Protein AF-A0A2P2IA14-F1 (afdb_monomer)

Mean predicted aligned error: 19.49 Å

Sequence (323 aa):
EPSAAMSSDVVDNLFEFGELNLTSEEIDLHGVDDDLIKFQQDDIVKEALEKGVDLRQYSQQNEAELREVESNSVDDYIKESENLARLHQQIQGCDKILERMQQMLSGFQNHLGSISGEIKHLQDESLSMNVRLTNRKAAESRLTNFVHAIVIQPTLIANICHSEITEQFIEQLVTLNSKLLFLTDESAIDSQAAEDLRPTLEDLKIKAVSRVREFLLKRIHSLKKPKTNIQIKQDLLLKFKYFHEFLSEHAPEVASEIRHSYLDAMNKMYYGHFKLYLTNMNKLKSTQLIDKNDVLGAIEISSGGLFSSKKPPTHLSDVFNIR

Solvent-accessible surface area (backbone atoms only — not comparable to full-atom values): 19409 Å² total; per-residue (Å²): 140,88,86,83,88,76,88,88,83,82,83,82,85,82,80,83,82,73,84,86,82,92,78,90,79,78,87,84,61,85,60,53,65,62,51,49,55,53,48,65,68,34,69,66,52,42,54,40,56,75,71,71,50,59,66,70,58,50,51,53,48,50,52,51,52,48,50,49,52,51,50,51,51,50,50,51,48,59,65,47,40,61,58,52,52,50,51,50,51,50,51,53,50,50,50,54,51,50,51,52,49,50,53,50,51,52,48,51,51,52,50,52,51,50,51,52,50,51,52,48,50,53,48,54,51,51,52,52,50,47,54,52,48,54,54,48,51,54,50,48,53,54,50,48,53,52,49,63,55,69,58,76,55,69,66,58,53,49,42,66,75,68,54,73,93,48,77,71,43,50,57,54,49,52,57,49,48,56,38,55,51,48,60,71,36,77,89,37,58,83,38,69,72,48,58,68,42,45,62,58,51,50,54,49,48,54,49,42,52,53,52,53,49,52,52,53,51,54,54,45,56,58,66,64,42,87,93,58,66,60,67,68,53,49,59,63,49,58,78,47,50,63,59,54,53,53,27,51,75,77,37,51,67,61,38,50,48,52,51,51,53,44,50,53,41,48,52,56,49,52,50,49,51,52,51,51,49,52,50,52,53,48,50,53,56,65,71,60,67,72,55,101,81,73,70,92,80,76,77,87,75,88,76,89,58,102,83,67,79,84,72,80,82,84,72,83,78,74,82,75,83,83,130

Organism: NCBI:txid1518452

pLDDT: mean 75.34, std 17.72, range [30.02, 96.62]

Foldseek 3Di:
DDDDDDDDDDDDPDDDDDDDDPPDDDPPCPCVVVVVVVLCPPPLSVVCVVVVHDPVVVVVVVVVVVVVVVVVVVVVCVVCVVVVVVVVVVVVVVVVVVVVVVVVVVVVVVVCVVVVVVVVVVVVVVVVVVVVVVVVVVVVVVVVVVCLLLDDDVVLLCCLQPNDPDLVVLVSLVSLVSSVVVLVDPVLVPDPSSVVCVVVSVVSLVSNLVVLLVVLLVLLVVLLDPPDPNVVSVVVVVSVVSSLVSCVVRPVPSSVVSVVSNVVSVVVVVVVVVVVVVVVVVVVVVVPPDDPPDDPPDDDPPDDDPPDDDDDDPPPPPPDDDD

Structure (mmCIF, N/CA/C/O backbone):
data_AF-A0A2P2IA14-F1
#
_entry.id   AF-A0A2P2IA14-F1
#
loop_
_atom_site.group_PDB
_atom_site.id
_atom_site.type_symbol
_atom_site.label_atom_id
_atom_site.label_alt_id
_atom_site.label_comp_id
_atom_site.label_asym_id
_atom_site.label_entity_id
_atom_site.label_seq_id
_atom_site.pdbx_PDB_ins_code
_atom_site.Cartn_x
_atom_site.Cartn_y
_atom_site.Cartn_z
_atom_site.occupancy
_atom_site.B_iso_or_equiv
_atom_site.auth_seq_id
_atom_site.auth_comp_id
_atom_site.auth_asym_id
_atom_site.auth_atom_id
_atom_site.pdbx_PDB_model_num
ATOM 1 N N . GLU A 1 1 ? -51.490 22.572 68.356 1.00 37.03 1 GLU A N 1
ATOM 2 C CA . GLU A 1 1 ? -52.827 22.694 67.748 1.00 37.03 1 GLU A CA 1
ATOM 3 C C . GLU A 1 1 ? -53.526 21.343 67.804 1.00 37.03 1 GLU A C 1
ATOM 5 O O . GLU A 1 1 ? -53.072 20.417 67.143 1.00 37.03 1 GLU A O 1
ATOM 10 N N . PRO A 1 2 ? -54.553 21.183 68.648 1.00 40.66 2 PRO A N 1
ATOM 11 C CA . PRO A 1 2 ? -55.523 20.101 68.545 1.00 40.66 2 PRO A CA 1
ATOM 12 C C . PRO A 1 2 ? -56.781 20.620 67.826 1.00 40.66 2 PRO A C 1
ATOM 14 O O . PRO A 1 2 ? -57.202 21.737 68.101 1.00 40.66 2 PRO A O 1
ATOM 17 N N . SER A 1 3 ? -57.382 19.840 66.927 1.00 31.23 3 SER A N 1
ATOM 18 C CA . SER A 1 3 ? -58.827 19.867 66.625 1.00 31.23 3 SER A CA 1
ATOM 19 C C . SER A 1 3 ? -59.102 18.950 65.434 1.00 31.23 3 SER A C 1
ATOM 21 O O . SER A 1 3 ? -58.842 19.306 64.287 1.00 31.23 3 SER A O 1
ATOM 23 N N . ALA A 1 4 ? -59.629 17.762 65.710 1.00 40.06 4 ALA A N 1
ATOM 24 C CA . ALA A 1 4 ? -60.359 16.976 64.729 1.00 40.06 4 ALA A CA 1
ATOM 25 C C . ALA A 1 4 ? -61.763 16.781 65.302 1.00 40.06 4 ALA A C 1
ATOM 27 O O . ALA A 1 4 ? -61.994 15.933 66.160 1.00 40.06 4 ALA A O 1
ATOM 28 N N . ALA A 1 5 ? -62.666 17.663 64.883 1.00 36.56 5 ALA A N 1
ATOM 29 C CA . ALA 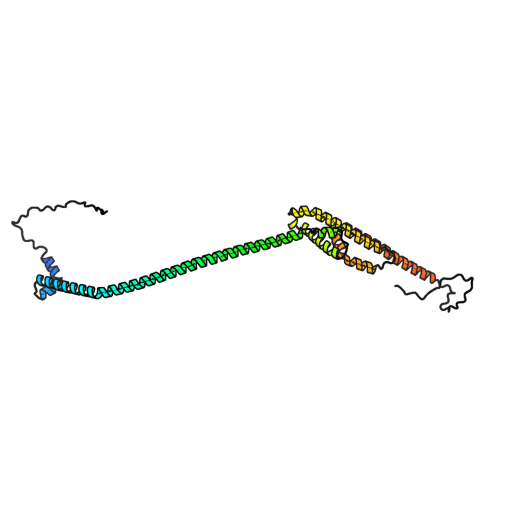A 1 5 ? -64.088 17.567 65.145 1.00 36.56 5 ALA A CA 1
ATOM 30 C C . ALA A 1 5 ? -64.668 16.420 64.308 1.00 36.56 5 ALA A C 1
ATOM 32 O O . ALA A 1 5 ? -64.580 16.445 63.080 1.00 36.56 5 ALA A O 1
ATOM 33 N N . MET A 1 6 ? -65.270 15.432 64.970 1.00 37.75 6 MET A N 1
ATOM 34 C CA . MET A 1 6 ? -66.192 14.498 64.334 1.00 37.75 6 MET A CA 1
ATOM 35 C C . MET A 1 6 ? -67.605 14.770 64.843 1.00 37.75 6 MET A C 1
ATOM 37 O O . MET A 1 6 ? -67.883 14.734 66.038 1.00 37.75 6 MET A O 1
ATOM 41 N N . SER A 1 7 ? -68.442 15.097 63.866 1.00 37.34 7 SER A N 1
ATOM 42 C CA . SER A 1 7 ? -69.898 15.201 63.828 1.00 37.34 7 SER A CA 1
ATOM 43 C C . SER A 1 7 ? -70.672 14.318 64.815 1.00 37.34 7 SER A C 1
ATOM 45 O O . SER A 1 7 ? -70.579 13.092 64.751 1.00 37.34 7 SER A O 1
ATOM 47 N N . SER A 1 8 ? -71.529 14.951 65.622 1.00 34.28 8 SER A N 1
ATOM 48 C CA . SER A 1 8 ? -72.699 14.330 66.249 1.00 34.28 8 SER A CA 1
ATOM 49 C C . SER A 1 8 ? -73.963 14.849 65.558 1.00 34.28 8 SER A C 1
ATOM 51 O O . SER A 1 8 ? -74.418 15.956 65.841 1.00 34.28 8 SER A O 1
ATOM 53 N N . ASP A 1 9 ? -74.510 14.045 64.656 1.00 36.03 9 ASP A N 1
ATOM 54 C CA . ASP A 1 9 ? -75.884 14.166 64.176 1.00 36.03 9 ASP A CA 1
ATOM 55 C C . ASP A 1 9 ? -76.643 12.894 64.580 1.00 36.03 9 ASP A C 1
ATOM 57 O O . ASP A 1 9 ? -76.039 11.833 64.740 1.00 36.03 9 ASP A O 1
ATOM 61 N N . VAL A 1 10 ? -77.968 13.024 64.677 1.00 44.28 10 VAL A N 1
ATOM 62 C CA . VAL A 1 10 ? -78.994 12.014 65.025 1.00 44.28 10 VAL A CA 1
ATOM 63 C C . VAL A 1 10 ? -79.433 11.980 66.501 1.00 44.28 10 VAL A C 1
ATOM 65 O O . VAL A 1 10 ? -79.285 11.012 67.238 1.00 44.28 10 VAL A O 1
ATOM 68 N N . VAL A 1 11 ? -79.980 13.128 66.899 1.00 44.22 11 VAL A N 1
ATOM 69 C CA . VAL A 1 11 ? -81.307 13.365 67.508 1.00 44.22 11 VAL A CA 1
ATOM 70 C C . VAL A 1 11 ? -82.180 12.133 67.841 1.00 44.22 11 VAL A C 1
ATOM 72 O O . VAL A 1 11 ? -82.617 11.405 66.953 1.00 44.22 11 VAL A O 1
ATOM 75 N N . ASP A 1 12 ? -82.467 12.008 69.140 1.00 37.09 12 ASP A N 1
ATOM 76 C CA . ASP A 1 12 ? -83.691 11.568 69.834 1.00 37.09 12 ASP A CA 1
ATOM 77 C C . ASP A 1 12 ? -84.680 10.618 69.129 1.00 37.09 12 ASP A C 1
ATOM 79 O O . ASP A 1 12 ? -85.591 11.046 68.421 1.00 37.09 12 ASP A O 1
ATOM 83 N N . ASN A 1 13 ? -84.622 9.334 69.503 1.00 40.34 13 ASN A N 1
ATOM 84 C CA . ASN A 1 13 ? -85.797 8.455 69.534 1.00 40.34 13 ASN A CA 1
ATOM 85 C C . ASN A 1 13 ? -86.309 8.364 70.977 1.00 40.34 13 ASN A C 1
ATOM 87 O O . ASN A 1 13 ? -85.850 7.551 71.781 1.00 40.34 13 ASN A O 1
ATOM 91 N N . LEU A 1 14 ? -87.256 9.245 71.294 1.00 37.72 14 LEU A N 1
ATOM 92 C CA . LEU A 1 14 ? -88.009 9.267 72.540 1.00 37.72 14 LEU A CA 1
ATOM 93 C C . LEU A 1 14 ? -89.067 8.149 72.489 1.00 37.72 14 LEU A C 1
ATOM 95 O O . LEU A 1 14 ? -90.052 8.256 71.763 1.00 37.72 14 LEU A O 1
ATOM 99 N N . PHE A 1 15 ? -88.844 7.061 73.228 1.00 40.84 15 PHE A N 1
ATOM 100 C CA . PHE A 1 15 ? -89.841 6.006 73.413 1.00 40.84 15 PHE A CA 1
ATOM 101 C C . PHE A 1 15 ? -90.960 6.500 74.341 1.00 40.84 15 PHE A C 1
ATOM 103 O O . PHE A 1 15 ? -90.729 6.901 75.481 1.00 40.84 15 PHE A O 1
ATOM 110 N N . GLU A 1 16 ? -92.173 6.488 73.802 1.00 37.97 16 GLU A N 1
ATOM 111 C CA . GLU A 1 16 ? -93.430 6.908 74.409 1.00 37.97 16 GLU A CA 1
ATOM 112 C C . GLU A 1 16 ? -93.852 5.916 75.510 1.00 37.97 16 GLU A C 1
ATOM 114 O O . GLU A 1 16 ? -94.281 4.797 75.232 1.00 37.97 16 GLU A O 1
ATOM 119 N N . PHE A 1 17 ? -93.706 6.305 76.781 1.00 37.84 17 PHE A N 1
ATOM 120 C CA . PHE A 1 17 ? -94.249 5.551 77.913 1.00 37.84 17 PHE A CA 1
ATOM 121 C C . PHE A 1 17 ? -95.726 5.910 78.106 1.00 37.84 17 PHE A C 1
ATOM 123 O O . PHE A 1 17 ? -96.063 6.865 78.808 1.00 37.84 17 PHE A O 1
ATOM 130 N N . GLY A 1 18 ? -96.599 5.135 77.460 1.00 40.81 18 GLY A N 1
ATOM 131 C CA . GLY A 1 18 ? -98.029 5.095 77.754 1.00 40.81 18 GLY A CA 1
ATOM 132 C C . GLY A 1 18 ? -98.297 4.604 79.182 1.00 40.81 18 GLY A C 1
ATOM 133 O O . GLY A 1 18 ? -97.575 3.765 79.718 1.00 40.81 18 GLY A O 1
ATOM 134 N N . GLU A 1 19 ? -99.323 5.181 79.798 1.00 42.44 19 GLU A N 1
ATOM 135 C CA . GLU A 1 19 ? -99.720 5.043 81.201 1.00 42.44 19 GLU A CA 1
ATOM 136 C C . GLU A 1 19 ? -99.840 3.580 81.680 1.00 42.44 19 GLU A C 1
ATOM 138 O O . GLU A 1 19 ? -100.559 2.764 81.104 1.00 42.44 19 GLU A O 1
ATOM 143 N N . LEU A 1 20 ? -99.158 3.260 82.786 1.00 45.16 20 LEU A N 1
ATOM 144 C CA . LEU A 1 20 ? -99.238 1.970 83.478 1.00 45.16 20 LEU A CA 1
ATOM 145 C C . LEU A 1 20 ? -100.579 1.836 84.212 1.00 45.16 20 LEU A C 1
ATOM 147 O O . LEU A 1 20 ? -100.777 2.445 85.266 1.00 45.16 20 LEU A O 1
ATOM 151 N N . ASN A 1 21 ? -101.480 1.001 83.693 1.00 42.41 21 ASN A N 1
ATOM 152 C CA . ASN A 1 21 ? -102.731 0.662 84.368 1.00 42.41 21 ASN A CA 1
ATOM 153 C C . ASN A 1 21 ? -102.573 -0.651 85.160 1.00 42.41 21 ASN A C 1
ATOM 155 O O . ASN A 1 21 ? -102.580 -1.741 84.600 1.00 42.41 21 ASN A O 1
ATOM 159 N N . LEU A 1 22 ? -102.377 -0.524 86.477 1.00 50.69 22 LEU A N 1
ATOM 160 C CA . LEU A 1 22 ? -102.015 -1.592 87.426 1.00 50.69 22 LEU A CA 1
ATOM 161 C C . LEU A 1 22 ? -103.215 -2.242 88.135 1.00 50.69 22 LEU A C 1
ATOM 163 O O . LEU A 1 22 ? -103.083 -2.777 89.237 1.00 50.69 22 LEU A O 1
ATOM 167 N N . THR A 1 23 ? -104.399 -2.218 87.532 1.00 48.34 23 THR A N 1
ATOM 168 C CA . THR A 1 23 ? -105.568 -2.890 88.107 1.00 48.34 23 THR A CA 1
ATOM 169 C C . THR A 1 23 ? -106.241 -3.761 87.062 1.00 48.34 23 THR A C 1
ATOM 171 O O . THR A 1 23 ? -106.994 -3.256 86.236 1.00 48.34 23 THR A O 1
ATOM 174 N N . SER A 1 24 ? -105.971 -5.067 87.186 1.00 51.72 24 SER A N 1
ATOM 175 C CA . SER A 1 24 ? -106.618 -6.195 86.504 1.00 51.72 24 SER A CA 1
ATOM 176 C C . SER A 1 24 ? -106.069 -6.563 85.122 1.00 51.72 24 SER A C 1
ATOM 178 O O . SER A 1 24 ? -106.690 -6.236 84.126 1.00 51.72 24 SER A O 1
ATOM 180 N N . GLU A 1 25 ? -104.970 -7.326 85.087 1.00 44.59 25 GLU A N 1
ATOM 181 C CA . GLU A 1 25 ? -104.737 -8.428 84.133 1.00 44.59 25 GLU A CA 1
ATOM 182 C C . GLU A 1 25 ? -103.536 -9.278 84.603 1.00 44.59 25 GLU A C 1
ATOM 184 O O . GLU A 1 25 ? -102.707 -8.823 85.392 1.00 44.59 25 GLU A O 1
ATOM 189 N N . GLU A 1 26 ? -103.555 -10.561 84.255 1.00 48.66 26 GLU A N 1
ATOM 190 C CA . GLU A 1 26 ? -102.784 -11.669 84.831 1.00 48.66 26 GLU A CA 1
ATOM 191 C C . GLU A 1 26 ? -101.256 -11.487 84.748 1.00 48.66 26 GLU A C 1
ATOM 193 O O . GLU A 1 26 ? -100.738 -10.882 83.814 1.00 48.66 26 GLU A O 1
ATOM 198 N N . ILE A 1 27 ? -100.514 -12.038 85.722 1.00 56.09 27 ILE A N 1
ATOM 199 C CA . ILE A 1 27 ? -99.049 -12.141 85.628 1.00 56.09 27 ILE A CA 1
ATOM 200 C C . ILE A 1 27 ? -98.738 -13.036 84.424 1.00 56.09 27 ILE A C 1
ATOM 202 O O . ILE A 1 27 ? -98.942 -14.248 84.498 1.00 56.09 27 ILE A O 1
ATOM 206 N N . ASP A 1 28 ? -98.291 -12.434 83.323 1.00 53.31 28 ASP A N 1
ATOM 207 C CA . ASP A 1 28 ? -97.978 -13.155 82.094 1.00 53.31 28 ASP A CA 1
ATOM 208 C C . ASP A 1 28 ? -96.763 -14.069 82.319 1.00 53.31 28 ASP A C 1
ATOM 210 O O . ASP A 1 28 ? -95.626 -13.622 82.479 1.00 53.31 28 ASP A O 1
ATOM 214 N N . LEU A 1 29 ? -97.046 -15.367 82.420 1.00 56.78 29 LEU A N 1
ATOM 215 C CA . LEU A 1 29 ? -96.084 -16.453 82.620 1.00 56.78 29 LEU A CA 1
ATOM 216 C C . LEU A 1 29 ? -95.737 -17.152 81.293 1.00 56.78 29 LEU A C 1
ATOM 218 O O . LEU A 1 29 ? -95.011 -18.150 81.303 1.00 56.78 29 LEU A O 1
ATOM 222 N N . HIS A 1 30 ? -96.227 -16.662 80.146 1.00 56.41 30 HIS A N 1
ATOM 223 C CA . HIS A 1 30 ? -95.877 -17.242 78.853 1.00 56.41 30 HIS A CA 1
ATOM 224 C C . HIS A 1 30 ? -94.398 -17.000 78.518 1.00 56.41 30 HIS A C 1
ATOM 226 O O . HIS A 1 30 ? -93.922 -15.871 78.462 1.00 56.41 30 HIS A O 1
ATOM 232 N N . GLY A 1 31 ? -93.670 -18.094 78.281 1.00 60.56 31 GLY A N 1
ATOM 233 C CA . GLY A 1 31 ? -92.234 -18.100 77.971 1.00 60.56 31 GLY A CA 1
ATOM 234 C C . GLY A 1 31 ? -91.358 -18.620 79.112 1.00 60.56 31 GLY A C 1
ATOM 235 O O . GLY A 1 31 ? -90.251 -19.086 78.861 1.00 60.56 31 GLY A O 1
ATOM 236 N N . VAL A 1 32 ? -91.880 -18.656 80.344 1.00 65.06 32 VAL A N 1
ATOM 237 C CA . VAL A 1 32 ? -91.157 -19.212 81.497 1.00 65.06 32 VAL A CA 1
ATOM 238 C C . VAL A 1 32 ? -90.918 -20.714 81.322 1.00 65.06 32 VAL A C 1
ATOM 240 O O . VAL A 1 32 ? -89.818 -21.178 81.600 1.00 65.06 32 VAL A O 1
ATOM 243 N N . ASP A 1 33 ? -91.889 -21.459 80.785 1.00 64.44 33 ASP A N 1
ATOM 244 C CA . ASP A 1 33 ? -91.726 -22.890 80.485 1.00 64.44 33 ASP A CA 1
ATOM 245 C C . ASP A 1 33 ? -90.666 -23.148 79.401 1.00 64.44 33 ASP A C 1
ATOM 247 O O . ASP A 1 33 ? -89.853 -24.061 79.540 1.00 64.44 33 ASP A O 1
ATOM 251 N N . ASP A 1 34 ? -90.612 -22.317 78.355 1.00 66.44 34 ASP A N 1
ATOM 252 C CA . ASP A 1 34 ? -89.607 -22.439 77.291 1.00 66.44 34 ASP A CA 1
ATOM 253 C C . ASP A 1 34 ? -88.196 -22.100 77.797 1.00 66.44 34 ASP A C 1
ATOM 255 O O . ASP A 1 34 ? -87.217 -22.745 77.409 1.00 66.44 34 ASP A O 1
ATOM 259 N N . ASP A 1 35 ? -88.079 -21.121 78.696 1.00 66.12 35 ASP A N 1
ATOM 260 C CA . ASP A 1 35 ? -86.815 -20.767 79.338 1.00 66.12 35 ASP A CA 1
ATOM 261 C C . ASP A 1 35 ? -86.386 -21.826 80.368 1.00 66.12 35 ASP A C 1
ATOM 263 O O . ASP A 1 35 ? -85.214 -22.200 80.406 1.00 66.12 35 ASP A O 1
ATOM 267 N N . LEU A 1 36 ? -87.320 -22.413 81.127 1.00 67.06 36 LEU A N 1
ATOM 268 C CA . LEU A 1 36 ? -87.054 -23.555 82.012 1.00 67.06 36 LEU A CA 1
ATOM 269 C C . LEU A 1 36 ? -86.578 -24.789 81.237 1.00 67.06 36 LEU A C 1
ATOM 271 O O . LEU A 1 36 ? -85.649 -25.461 81.687 1.00 67.06 36 LEU A O 1
ATOM 275 N N . ILE A 1 37 ? -87.155 -25.070 80.065 1.00 67.94 37 ILE A N 1
ATOM 276 C CA . ILE A 1 37 ? -86.717 -26.169 79.193 1.00 67.94 37 ILE A CA 1
ATOM 277 C C . ILE A 1 37 ? -85.290 -25.925 78.681 1.00 67.94 37 ILE A C 1
ATOM 279 O O . ILE A 1 37 ? -84.496 -26.865 78.635 1.00 67.94 37 ILE A O 1
ATOM 283 N N . LYS A 1 38 ? -84.927 -24.680 78.345 1.00 68.62 38 LYS A N 1
ATOM 284 C CA . LYS A 1 38 ? -83.553 -24.326 77.944 1.00 68.62 38 LYS A CA 1
ATOM 285 C C . LYS A 1 38 ? -82.561 -24.452 79.098 1.00 68.62 38 LYS A C 1
ATOM 287 O O . LYS A 1 38 ? -81.496 -25.027 78.904 1.00 68.62 38 LYS A O 1
ATOM 292 N N . PHE A 1 39 ? -82.912 -23.989 80.299 1.00 64.88 39 PHE A N 1
ATOM 293 C CA . PHE A 1 39 ? -82.052 -24.131 81.479 1.00 64.88 39 PHE A CA 1
ATOM 294 C C . PHE A 1 39 ? -81.865 -25.594 81.900 1.00 64.88 39 PHE A C 1
ATOM 296 O O . PHE A 1 39 ? -80.805 -25.962 82.387 1.00 64.88 39 PHE A O 1
ATOM 303 N N . GLN A 1 40 ? -82.860 -26.453 81.677 1.00 63.91 40 GLN A N 1
ATOM 304 C CA . GLN A 1 40 ? -82.772 -27.885 81.978 1.00 63.91 40 GLN A CA 1
ATOM 305 C C . GLN A 1 40 ? -81.917 -28.672 80.964 1.00 63.91 40 GLN A C 1
ATOM 307 O O . GLN A 1 40 ? -81.484 -29.789 81.258 1.00 63.91 40 GLN A O 1
ATOM 312 N N . GLN A 1 41 ? -81.678 -28.100 79.780 1.00 65.94 41 GLN A N 1
ATOM 313 C CA . GLN A 1 41 ? -80.795 -28.651 78.747 1.00 65.94 41 GLN A CA 1
ATOM 314 C C . GLN A 1 41 ? -79.333 -28.212 78.904 1.00 65.94 41 GLN A C 1
ATOM 316 O O . GLN A 1 41 ? -78.472 -28.771 78.230 1.00 65.94 41 GLN A O 1
ATOM 321 N N . ASP A 1 42 ? -79.047 -27.238 79.770 1.00 70.44 42 ASP A N 1
ATOM 322 C CA . ASP A 1 42 ? -77.691 -26.761 80.020 1.00 70.44 42 ASP A CA 1
ATOM 323 C C . ASP A 1 42 ? -76.993 -27.688 81.033 1.00 70.44 42 ASP A C 1
ATOM 325 O O . ASP A 1 42 ? -77.401 -27.794 82.196 1.00 70.44 42 ASP A O 1
ATOM 329 N N . ASP A 1 43 ? -75.962 -28.409 80.583 1.00 67.62 43 ASP A N 1
ATOM 330 C CA . ASP A 1 43 ? -75.293 -29.478 81.343 1.00 67.62 43 ASP A CA 1
ATOM 331 C C . ASP A 1 43 ? -74.758 -28.986 82.703 1.00 67.62 43 ASP A C 1
ATOM 333 O O . ASP A 1 43 ? -74.778 -29.717 83.696 1.00 67.62 43 ASP A O 1
ATOM 337 N N . ILE A 1 44 ? -74.362 -27.712 82.772 1.00 65.81 44 ILE A N 1
ATOM 338 C CA . ILE A 1 44 ? -73.841 -27.050 83.977 1.00 65.81 44 ILE A CA 1
ATOM 339 C C . ILE A 1 44 ? -74.965 -26.788 84.992 1.00 65.81 44 ILE A C 1
ATOM 341 O O . ILE A 1 44 ? -74.794 -26.977 86.197 1.00 65.81 44 ILE A O 1
ATOM 345 N N . VAL A 1 45 ? -76.139 -26.374 84.510 1.00 67.44 45 VAL A N 1
ATOM 346 C CA . VAL A 1 45 ? -77.320 -26.098 85.343 1.00 67.44 45 VAL A CA 1
ATOM 347 C C . VAL A 1 45 ? -77.901 -27.404 85.885 1.00 67.44 45 VAL A C 1
ATOM 349 O O . VAL A 1 45 ? -78.328 -27.465 87.038 1.00 67.44 45 VAL A O 1
ATOM 352 N N . LYS A 1 46 ? -77.847 -28.478 85.092 1.00 68.12 46 LYS A N 1
ATOM 353 C CA . LYS A 1 46 ? -78.250 -29.824 85.505 1.00 68.12 46 LYS A CA 1
ATOM 354 C C . LYS A 1 46 ? -77.346 -30.394 86.604 1.00 68.12 46 LYS A C 1
ATOM 356 O O . LYS A 1 46 ? -77.861 -30.904 87.596 1.00 68.12 46 LYS A O 1
ATOM 361 N N . GLU A 1 47 ? -76.026 -30.245 86.481 1.00 68.31 47 GLU A N 1
ATOM 362 C CA . GLU A 1 47 ? -75.072 -30.655 87.522 1.00 68.31 47 GLU A CA 1
ATOM 363 C C . GLU A 1 47 ? -75.239 -29.834 88.819 1.00 68.31 47 GLU A C 1
ATOM 365 O O . GLU A 1 47 ? -75.173 -30.382 89.925 1.00 68.31 47 GLU A O 1
ATOM 370 N N . ALA A 1 48 ? -75.518 -28.531 88.699 1.00 63.81 48 ALA A N 1
ATOM 371 C CA . ALA A 1 48 ? -75.780 -27.646 89.836 1.00 63.81 48 ALA A CA 1
ATOM 372 C C . ALA A 1 48 ? -77.081 -28.008 90.583 1.00 63.81 48 ALA A C 1
ATOM 374 O O . ALA A 1 48 ? -77.108 -28.017 91.818 1.00 63.81 48 ALA A O 1
ATOM 375 N N . LEU A 1 49 ? -78.141 -28.370 89.846 1.00 65.00 49 LEU A N 1
ATOM 376 C CA . LEU A 1 49 ? -79.427 -28.814 90.397 1.00 65.00 49 LEU A CA 1
ATOM 377 C C . LEU A 1 49 ? -79.354 -30.223 91.018 1.00 65.00 49 LEU A C 1
ATOM 379 O O . LEU A 1 49 ? -79.966 -30.449 92.061 1.00 65.00 49 LEU A O 1
ATOM 383 N N . GLU A 1 50 ? -78.579 -31.155 90.444 1.00 66.56 50 GLU A N 1
ATOM 384 C CA . GLU A 1 50 ? -78.356 -32.503 91.006 1.00 66.56 50 GLU A CA 1
ATOM 385 C C . GLU A 1 50 ? -77.581 -32.474 92.336 1.00 66.56 50 GLU A C 1
ATOM 387 O O . GLU A 1 50 ? -77.833 -33.298 93.218 1.00 66.56 50 GLU A O 1
ATOM 392 N N . LYS A 1 51 ? -76.680 -31.500 92.523 1.00 66.62 51 LYS A N 1
ATOM 393 C CA . LYS A 1 51 ? -75.955 -31.271 93.788 1.00 66.62 51 LYS A CA 1
ATOM 394 C C . LYS A 1 51 ? -76.773 -30.496 94.836 1.00 66.62 51 LYS A C 1
ATOM 396 O O . LYS A 1 51 ? -76.321 -30.371 95.974 1.00 66.62 51 LYS A O 1
ATOM 401 N N . GLY A 1 52 ? -77.973 -30.018 94.489 1.00 62.75 52 GLY A N 1
ATOM 402 C CA . GLY A 1 52 ? -78.908 -29.360 95.410 1.00 62.75 52 GLY A CA 1
ATOM 403 C C . GLY A 1 52 ? -78.448 -27.993 95.928 1.00 62.75 52 GLY A C 1
ATOM 404 O O . GLY A 1 52 ? -78.871 -27.582 97.009 1.00 62.75 52 GLY A O 1
ATOM 405 N N . VAL A 1 53 ? -77.570 -27.304 95.193 1.00 63.59 53 VAL A N 1
ATOM 406 C CA . VAL A 1 53 ? -76.989 -26.012 95.593 1.00 63.59 53 VAL A CA 1
ATOM 407 C C . VAL A 1 53 ? -77.739 -24.873 94.894 1.00 63.59 53 VAL A C 1
ATOM 409 O O . VAL A 1 53 ? -78.120 -24.996 93.733 1.00 63.59 53 VAL A O 1
ATOM 412 N N . ASP A 1 54 ? -77.975 -23.761 95.594 1.00 70.62 54 ASP A N 1
ATOM 413 C CA . ASP A 1 54 ? -78.631 -22.575 95.029 1.00 70.62 54 ASP A CA 1
ATOM 414 C C . ASP A 1 54 ? -77.836 -22.048 93.817 1.00 70.62 54 ASP A C 1
ATOM 416 O O . ASP A 1 54 ? -76.658 -21.704 93.936 1.00 70.62 54 ASP A O 1
ATOM 420 N N . LEU A 1 55 ? -78.481 -21.973 92.646 1.00 68.88 55 LEU A N 1
ATOM 421 C CA . LEU A 1 55 ? -77.881 -21.571 91.364 1.00 68.88 55 LEU A CA 1
ATOM 422 C C . LEU A 1 55 ? -77.194 -20.201 91.433 1.00 68.88 55 LEU A C 1
ATOM 424 O O . LEU A 1 55 ? -76.194 -19.981 90.754 1.00 68.88 55 LEU A O 1
ATOM 428 N N . ARG A 1 56 ? -77.687 -19.293 92.285 1.00 70.62 56 ARG A N 1
ATOM 429 C CA . ARG A 1 56 ? -77.057 -17.983 92.517 1.00 70.62 56 ARG A CA 1
ATOM 430 C C . ARG A 1 56 ? -75.760 -18.083 93.315 1.00 70.62 56 ARG A C 1
ATOM 432 O O . ARG A 1 56 ? -74.838 -17.309 93.079 1.00 70.62 56 ARG A O 1
ATOM 439 N N . GLN A 1 57 ? -75.686 -19.014 94.263 1.00 71.88 57 GLN A N 1
ATOM 440 C CA . GLN A 1 57 ? -74.462 -19.272 95.024 1.00 71.88 57 GLN A CA 1
ATOM 441 C C . GLN A 1 57 ? -73.441 -20.010 94.157 1.00 71.88 57 GLN A C 1
ATOM 443 O O . GLN A 1 57 ? -72.262 -19.679 94.193 1.00 71.88 57 GLN A O 1
ATOM 448 N N . TYR A 1 58 ? -73.900 -20.940 93.316 1.00 72.06 58 TYR A N 1
ATOM 449 C CA . TYR A 1 58 ? -73.054 -21.661 92.368 1.00 72.06 58 TYR A CA 1
ATOM 450 C C . TYR A 1 58 ? -72.490 -20.746 91.270 1.00 72.06 58 TYR A C 1
ATOM 452 O O . TYR A 1 58 ? -71.305 -20.825 90.962 1.00 72.06 58 TYR A O 1
ATOM 460 N N . SER A 1 59 ? -73.281 -19.805 90.735 1.00 76.00 59 SER A N 1
ATOM 461 C CA . SER A 1 59 ? -72.768 -18.800 89.794 1.00 76.00 59 SER A CA 1
ATOM 462 C C . SER A 1 59 ? -71.750 -17.870 90.452 1.00 76.00 59 SER A C 1
ATOM 464 O O . SER A 1 59 ? -70.734 -17.560 89.844 1.00 76.00 59 SER A O 1
ATOM 466 N N . GLN A 1 60 ? -71.988 -17.457 91.704 1.00 80.56 60 GLN A N 1
ATOM 467 C CA . GLN A 1 60 ? -71.026 -16.656 92.469 1.00 80.56 60 GLN A CA 1
ATOM 468 C C . GLN A 1 60 ? -69.736 -17.428 92.763 1.00 80.56 60 GLN A C 1
ATOM 470 O O . GLN A 1 60 ? -68.658 -16.840 92.720 1.00 80.56 60 GLN A O 1
ATOM 475 N N . GLN A 1 61 ? -69.830 -18.731 93.032 1.00 81.81 61 GLN A N 1
ATOM 476 C CA . GLN A 1 61 ? -68.669 -19.588 93.242 1.00 81.81 61 GLN A CA 1
ATOM 477 C C . GLN A 1 61 ? -67.879 -19.797 91.944 1.00 81.81 61 GLN A C 1
ATOM 479 O O . GLN A 1 61 ? -66.670 -19.605 91.948 1.00 81.81 61 GLN A O 1
ATOM 484 N N . ASN A 1 62 ? -68.543 -20.092 90.825 1.00 81.62 62 ASN A N 1
ATOM 485 C CA . ASN A 1 62 ? -67.881 -20.216 89.524 1.00 81.62 62 ASN A CA 1
ATOM 486 C C . ASN A 1 62 ? -67.265 -18.892 89.066 1.00 81.62 62 ASN A C 1
ATOM 488 O O . ASN A 1 62 ? -66.184 -18.897 88.492 1.00 81.62 62 ASN A O 1
ATOM 492 N N . GLU A 1 63 ? -67.914 -17.754 89.323 1.00 83.62 63 GLU A N 1
ATOM 493 C CA . GLU A 1 63 ? -67.337 -16.441 89.025 1.00 83.62 63 GLU A CA 1
ATOM 494 C C . GLU A 1 63 ? -66.110 -16.160 89.908 1.00 83.62 63 GLU A C 1
ATOM 496 O O . GLU A 1 63 ? -65.140 -15.563 89.443 1.00 83.62 63 GLU A O 1
ATOM 501 N N . ALA A 1 64 ? -66.108 -16.630 91.160 1.00 84.94 64 ALA A N 1
ATOM 502 C CA . ALA A 1 64 ? -64.942 -16.555 92.035 1.00 84.94 64 ALA A CA 1
ATOM 503 C C . ALA A 1 64 ? -63.800 -17.473 91.563 1.00 84.94 64 ALA A C 1
ATOM 505 O O . ALA A 1 64 ? -62.661 -17.017 91.494 1.00 84.94 64 ALA A O 1
ATOM 506 N N . GLU A 1 65 ? -64.098 -18.715 91.177 1.00 85.25 65 GLU A N 1
ATOM 507 C CA . GLU A 1 65 ? -63.123 -19.669 90.630 1.00 85.25 65 GLU A CA 1
ATOM 508 C C . GLU A 1 65 ? -62.564 -19.193 89.280 1.00 85.25 65 GLU A C 1
ATOM 510 O O . GLU A 1 65 ? -61.356 -19.264 89.058 1.00 85.25 65 GLU A O 1
ATOM 515 N N . LEU A 1 66 ? -63.395 -18.624 88.396 1.00 86.75 66 LEU A N 1
ATOM 516 C CA . LEU A 1 66 ? -62.924 -18.003 87.154 1.00 86.75 66 LEU A CA 1
ATOM 517 C C . LEU A 1 66 ? -62.000 -16.826 87.442 1.00 86.75 66 LEU A C 1
ATOM 519 O O . LEU A 1 66 ? -60.927 -16.756 86.856 1.00 86.75 66 LEU A O 1
ATOM 523 N N . ARG A 1 67 ? -62.373 -15.926 88.360 1.00 86.62 67 ARG A N 1
ATOM 524 C CA . ARG A 1 67 ? -61.505 -14.803 88.743 1.00 86.62 67 ARG A CA 1
ATOM 525 C C . ARG A 1 67 ? -60.191 -15.277 89.348 1.00 86.62 67 ARG A C 1
ATOM 527 O O . ARG A 1 67 ? -59.164 -14.644 89.123 1.00 86.62 67 ARG A O 1
ATOM 534 N N . GLU A 1 68 ? -60.204 -16.373 90.098 1.00 88.56 68 GLU A N 1
ATOM 535 C CA . GLU A 1 68 ? -58.993 -16.981 90.645 1.00 88.56 68 GLU A CA 1
ATOM 536 C C . GLU A 1 68 ? -58.108 -17.559 89.532 1.00 88.56 68 GLU A C 1
ATOM 538 O O . GLU A 1 68 ? -56.912 -17.280 89.494 1.00 88.56 68 GLU A O 1
ATOM 543 N N . VAL A 1 69 ? -58.680 -18.295 88.576 1.00 88.31 69 VAL A N 1
ATOM 544 C CA . VAL A 1 69 ? -57.950 -18.838 87.418 1.00 88.31 69 VAL A CA 1
ATOM 545 C C . VAL A 1 69 ? -57.430 -17.729 86.506 1.00 88.31 69 VAL A C 1
ATOM 547 O O . VAL A 1 69 ? -56.296 -17.811 86.033 1.00 88.31 69 VAL A O 1
ATOM 550 N N . GLU A 1 70 ? -58.215 -16.681 86.273 1.00 85.50 70 GLU A N 1
ATOM 551 C CA . GLU A 1 70 ? -57.803 -15.498 85.519 1.00 85.50 70 GLU A CA 1
ATOM 552 C C . GLU A 1 70 ? -56.661 -14.776 86.231 1.00 85.50 70 GLU A C 1
ATOM 554 O O . GLU A 1 70 ? -55.648 -14.482 85.601 1.00 85.50 70 GLU A O 1
ATOM 559 N N . SER A 1 71 ? -56.769 -14.564 87.546 1.00 86.88 71 SER A N 1
ATOM 560 C CA . SER A 1 71 ? -55.699 -13.965 88.348 1.00 86.88 71 SER A CA 1
ATOM 561 C C . SER A 1 71 ? -54.427 -14.812 88.306 1.00 86.88 71 SER A C 1
ATOM 563 O O . SER A 1 71 ? -53.347 -14.272 88.087 1.00 86.88 71 SER A O 1
ATOM 565 N N . ASN A 1 72 ? -54.544 -16.135 88.440 1.00 87.19 72 ASN A N 1
ATOM 566 C CA . ASN A 1 72 ? -53.413 -17.061 88.369 1.00 87.19 72 ASN A CA 1
ATOM 567 C C . ASN A 1 72 ? -52.773 -17.079 86.972 1.00 87.19 72 ASN A C 1
ATOM 569 O O . ASN A 1 72 ? -51.551 -17.083 86.847 1.00 87.19 72 ASN A O 1
ATOM 573 N N . SER A 1 73 ? -53.584 -17.037 85.913 1.00 84.50 73 SER A N 1
ATOM 574 C CA . SER A 1 73 ? -53.106 -17.007 84.525 1.00 84.50 73 SER A CA 1
ATOM 575 C C . SER A 1 73 ? -52.417 -15.686 84.192 1.00 84.50 73 SER A C 1
ATOM 577 O O . SER A 1 73 ? -51.406 -15.676 83.491 1.00 84.50 73 SER A O 1
ATOM 579 N N . VAL A 1 74 ? -52.940 -14.568 84.704 1.00 84.94 74 VAL A N 1
ATOM 580 C CA . VAL A 1 74 ? -52.303 -13.251 84.609 1.00 84.94 74 VAL A CA 1
ATOM 581 C C . VAL A 1 74 ? -50.985 -13.251 85.376 1.00 84.94 74 VAL A C 1
ATOM 583 O O . VAL A 1 74 ? -49.983 -12.797 84.830 1.00 84.94 74 VAL A O 1
ATOM 586 N N . ASP A 1 75 ? -50.943 -13.817 86.581 1.00 84.25 75 ASP A N 1
ATOM 587 C CA . ASP A 1 75 ? -49.715 -13.939 87.367 1.00 84.25 75 ASP A CA 1
ATOM 588 C C . ASP A 1 75 ? -48.662 -14.803 86.665 1.00 84.25 75 ASP A C 1
ATOM 590 O O . ASP A 1 75 ? -47.482 -14.455 86.669 1.00 84.25 75 ASP A O 1
ATOM 594 N N . ASP A 1 76 ? -49.055 -15.898 86.018 1.00 85.44 76 ASP A N 1
ATOM 595 C CA . ASP A 1 76 ? -48.136 -16.740 85.250 1.00 85.44 76 ASP A CA 1
ATOM 596 C C . ASP A 1 76 ? -47.642 -16.044 83.976 1.00 85.44 76 ASP A C 1
ATOM 598 O O . ASP A 1 76 ? -46.451 -16.103 83.661 1.00 85.44 76 ASP A O 1
ATOM 602 N N . TYR A 1 77 ? -48.508 -15.288 83.294 1.00 82.56 77 TYR A N 1
ATOM 603 C CA . TYR A 1 77 ? -48.092 -14.421 82.191 1.00 82.56 77 TYR A CA 1
ATOM 604 C C . TYR A 1 77 ? -47.138 -13.320 82.652 1.00 82.56 77 TYR A C 1
ATOM 606 O O . TYR A 1 77 ? -46.175 -13.025 81.951 1.00 82.56 77 TYR A O 1
ATOM 614 N N . ILE A 1 78 ? -47.371 -12.716 83.818 1.00 84.69 78 ILE A N 1
ATOM 615 C CA . ILE A 1 78 ? -46.497 -11.690 84.396 1.00 84.69 78 ILE A CA 1
ATOM 616 C C . ILE A 1 78 ? -45.139 -12.295 84.769 1.00 84.69 78 ILE A C 1
ATOM 618 O O . ILE A 1 78 ? -44.113 -11.674 84.490 1.00 84.69 78 ILE A O 1
ATOM 622 N N . LYS A 1 79 ? -45.112 -13.509 85.336 1.00 85.88 79 LYS A N 1
ATOM 623 C CA . LYS A 1 79 ? -43.867 -14.231 85.649 1.00 85.88 79 LYS A CA 1
ATOM 624 C C . LYS A 1 79 ? -43.063 -14.551 84.387 1.00 85.88 79 LYS A C 1
ATOM 626 O O . LYS A 1 79 ? -41.861 -14.302 84.359 1.00 85.88 79 LYS A O 1
ATOM 631 N N . GLU A 1 80 ? -43.708 -15.059 83.336 1.00 86.69 80 GLU A N 1
ATOM 632 C CA . GLU A 1 80 ? -43.013 -15.443 82.097 1.00 86.69 80 GLU A CA 1
ATOM 633 C C . GLU A 1 80 ? -42.765 -14.251 81.150 1.00 86.69 80 GLU A C 1
ATOM 635 O O . GLU A 1 80 ? -41.941 -14.336 80.238 1.00 86.69 80 GLU A O 1
ATOM 640 N N . SER A 1 81 ? -43.421 -13.107 81.387 1.00 86.88 81 SER A N 1
ATOM 641 C CA . SER A 1 81 ? -43.282 -11.865 80.611 1.00 86.88 81 SER A CA 1
ATOM 642 C C . SER A 1 81 ? -41.830 -11.405 80.507 1.00 86.88 81 SER A C 1
ATOM 644 O O . SER A 1 81 ? -41.385 -11.010 79.431 1.00 86.88 81 SER A O 1
ATOM 646 N N . GLU A 1 82 ? -41.053 -11.513 81.588 1.00 85.75 82 GLU A N 1
ATOM 647 C CA . GLU A 1 82 ? -39.640 -11.125 81.583 1.00 85.75 82 GLU A CA 1
ATOM 648 C C . GLU A 1 82 ? -38.806 -12.028 80.658 1.00 85.75 82 GLU A C 1
ATOM 650 O O . GLU A 1 82 ? -37.948 -11.555 79.907 1.00 85.75 82 GLU A O 1
ATOM 655 N N . ASN A 1 83 ? -39.109 -13.326 80.642 1.00 87.81 83 ASN A N 1
ATOM 656 C CA . ASN A 1 83 ? -38.445 -14.303 79.786 1.00 87.81 83 ASN A CA 1
ATOM 657 C C . ASN A 1 83 ? -38.836 -14.110 78.310 1.00 87.81 83 ASN A C 1
ATOM 659 O O . ASN A 1 83 ? -37.977 -14.125 77.423 1.00 87.81 83 ASN A O 1
ATOM 663 N N . LEU A 1 84 ? -40.119 -13.841 78.047 1.00 86.75 84 LEU A N 1
ATOM 664 C CA . LEU A 1 84 ? -40.645 -13.543 76.714 1.00 86.75 84 LEU A CA 1
ATOM 665 C C . LEU A 1 84 ? -40.069 -12.227 76.166 1.00 86.75 84 LEU A C 1
ATOM 667 O O . LEU A 1 84 ? -39.657 -12.160 75.006 1.00 86.75 84 LEU A O 1
ATOM 671 N N . ALA A 1 85 ? -39.965 -11.199 77.013 1.00 88.94 85 ALA A N 1
ATOM 672 C CA . ALA A 1 85 ? -39.344 -9.921 76.684 1.00 88.94 85 ALA A CA 1
ATOM 673 C C . ALA A 1 85 ? -37.851 -10.086 76.375 1.00 88.94 85 ALA A C 1
ATOM 675 O O . ALA A 1 85 ? -37.349 -9.508 75.407 1.00 88.94 85 ALA A O 1
ATOM 676 N N . ARG A 1 86 ? -37.143 -10.924 77.141 1.00 90.56 86 ARG A N 1
ATOM 677 C CA . ARG A 1 86 ? -35.734 -11.250 76.897 1.00 90.56 86 ARG A CA 1
ATOM 678 C C . ARG A 1 86 ? -35.539 -11.991 75.575 1.00 90.56 86 ARG A C 1
ATOM 680 O O . ARG A 1 86 ? -34.640 -11.632 74.813 1.00 90.56 86 ARG A O 1
ATOM 687 N N . LEU A 1 87 ? -36.377 -12.984 75.277 1.00 91.25 87 LEU A N 1
ATOM 688 C CA . LEU A 1 87 ? -36.347 -13.694 73.997 1.00 91.25 87 LEU A CA 1
ATOM 689 C C . LEU A 1 87 ? -36.632 -12.736 72.835 1.00 91.25 87 LEU A C 1
ATOM 691 O O . LEU A 1 87 ? -35.912 -12.745 71.841 1.00 91.25 87 LEU A O 1
ATOM 695 N N . HIS A 1 88 ? -37.628 -11.860 72.978 1.00 91.31 88 HIS A N 1
ATOM 696 C CA . HIS A 1 88 ? -37.934 -10.847 71.972 1.00 91.31 88 HIS A CA 1
ATOM 697 C C . HIS A 1 88 ? -36.754 -9.890 71.743 1.00 91.31 88 HIS A C 1
ATOM 699 O O . HIS A 1 88 ? -36.422 -9.582 70.599 1.00 91.31 88 HIS A O 1
ATOM 705 N N . GLN A 1 89 ? -36.053 -9.482 72.807 1.00 92.25 89 GLN A N 1
ATOM 706 C CA . GLN A 1 89 ? -34.817 -8.701 72.704 1.00 92.25 89 GLN A CA 1
ATOM 707 C C . GLN A 1 89 ? -33.704 -9.451 71.963 1.00 92.25 89 GLN A C 1
ATOM 709 O O . GLN A 1 89 ? -32.979 -8.845 71.174 1.00 92.25 89 GLN A O 1
ATOM 714 N N . GLN A 1 90 ? -33.560 -10.759 72.194 1.00 93.62 90 GLN A N 1
ATOM 715 C CA . GLN A 1 90 ? -32.580 -11.586 71.487 1.00 93.62 90 GLN A CA 1
ATOM 716 C C . GLN A 1 90 ? -32.928 -11.739 70.006 1.00 93.62 90 GLN A C 1
ATOM 718 O O . GLN A 1 90 ? -32.042 -11.577 69.169 1.00 93.62 90 GLN A O 1
ATOM 723 N N . ILE A 1 91 ? -34.202 -11.969 69.677 1.00 93.94 91 ILE A N 1
ATOM 724 C CA . ILE A 1 91 ? -34.688 -12.036 68.292 1.00 93.94 91 ILE A CA 1
ATOM 725 C C . ILE A 1 91 ? -34.453 -10.697 67.589 1.00 93.94 91 ILE A C 1
ATOM 727 O O . ILE A 1 91 ? -33.833 -10.678 66.531 1.00 93.94 91 ILE A O 1
ATOM 731 N N . GLN A 1 92 ? -34.805 -9.570 68.217 1.00 94.81 92 GLN A N 1
ATOM 732 C CA . GLN A 1 92 ? -34.472 -8.244 67.686 1.00 94.81 92 GLN A CA 1
ATOM 733 C C . GLN A 1 92 ? -32.962 -8.036 67.514 1.00 94.81 92 GLN A C 1
ATOM 735 O O . GLN A 1 92 ? -32.528 -7.352 66.588 1.00 94.81 92 GLN A O 1
ATOM 740 N N . GLY A 1 93 ? -32.143 -8.590 68.409 1.00 94.94 93 GLY A N 1
ATOM 741 C CA . GLY A 1 93 ? -30.688 -8.573 68.284 1.00 94.94 93 GLY A CA 1
ATOM 742 C C . GLY A 1 93 ? -30.211 -9.333 67.045 1.00 94.94 93 GLY A C 1
ATOM 743 O O . GLY A 1 93 ? -29.397 -8.810 66.284 1.00 94.94 93 GLY A O 1
ATOM 744 N N . CYS A 1 94 ? -30.745 -10.533 66.814 1.00 94.19 94 CYS A N 1
ATOM 745 C CA . CYS A 1 94 ? -30.475 -11.332 65.622 1.00 94.19 94 CYS A CA 1
ATOM 746 C C . CYS A 1 94 ? -30.950 -10.632 64.342 1.00 94.19 94 CYS A C 1
ATOM 748 O O . CYS A 1 94 ? -30.181 -10.568 63.385 1.00 94.19 94 CYS A O 1
ATOM 750 N N . ASP A 1 95 ? -32.144 -10.038 64.344 1.00 95.38 95 ASP A N 1
ATOM 751 C CA . ASP A 1 95 ? -32.676 -9.286 63.203 1.00 95.38 95 ASP A CA 1
ATOM 752 C C . ASP A 1 95 ? -31.782 -8.099 62.847 1.00 95.38 95 ASP A C 1
ATOM 754 O O . ASP A 1 95 ? -31.435 -7.918 61.684 1.00 95.38 95 ASP A O 1
ATOM 758 N N . LYS A 1 96 ? -31.298 -7.345 63.842 1.00 95.06 96 LYS A N 1
ATOM 759 C CA . LYS A 1 96 ? -30.335 -6.252 63.613 1.00 95.06 96 LYS A CA 1
ATOM 760 C C . LYS A 1 96 ? -29.017 -6.744 63.012 1.00 95.06 96 LYS A C 1
ATOM 762 O O . LYS A 1 96 ? -28.404 -6.049 62.200 1.00 95.06 96 LYS A O 1
ATOM 767 N N . ILE A 1 97 ? -28.546 -7.926 63.411 1.00 94.62 97 ILE A N 1
ATOM 768 C CA . ILE A 1 97 ? -27.331 -8.524 62.839 1.00 94.62 97 ILE A CA 1
ATOM 769 C C . ILE A 1 97 ? -27.580 -8.939 61.384 1.00 94.62 97 ILE A C 1
ATOM 771 O O . ILE A 1 97 ? -26.756 -8.632 60.519 1.00 94.62 97 ILE A O 1
ATOM 775 N N . LEU A 1 98 ? -28.711 -9.591 61.103 1.00 95.12 98 LEU A N 1
ATOM 776 C CA . LEU A 1 98 ? -29.101 -9.992 59.751 1.00 95.12 98 LEU A CA 1
ATOM 777 C C . LEU A 1 98 ? -29.297 -8.777 58.840 1.00 95.12 98 LEU A C 1
ATOM 779 O O . LEU A 1 98 ? -28.783 -8.773 57.724 1.00 95.12 98 LEU A O 1
ATOM 783 N N . GLU A 1 99 ? -29.934 -7.717 59.334 1.00 95.94 99 GLU A N 1
ATOM 784 C CA . GLU A 1 99 ? -30.098 -6.446 58.626 1.00 95.94 99 GLU A CA 1
ATOM 785 C C . GLU A 1 99 ? -28.737 -5.839 58.256 1.00 95.94 99 GLU A C 1
ATOM 787 O O . GLU A 1 99 ? -28.509 -5.441 57.110 1.00 95.94 99 GLU A O 1
ATOM 792 N N . ARG A 1 100 ? -27.779 -5.843 59.191 1.00 95.56 100 ARG A N 1
ATOM 793 C CA . ARG A 1 100 ? -26.415 -5.366 58.930 1.00 95.56 100 ARG A CA 1
ATOM 794 C C . ARG A 1 100 ? -25.689 -6.225 57.892 1.00 95.56 100 ARG A C 1
ATOM 796 O O . ARG A 1 100 ? -25.000 -5.679 57.028 1.00 95.56 100 ARG A O 1
ATOM 803 N N . MET A 1 101 ? -25.825 -7.551 57.955 1.00 95.31 101 MET A N 1
ATOM 804 C CA . MET A 1 101 ? -25.246 -8.452 56.950 1.00 95.31 101 MET A CA 1
ATOM 805 C C . MET A 1 101 ? -25.881 -8.233 55.576 1.00 95.31 101 MET A C 1
ATOM 807 O O . MET A 1 101 ? -25.164 -8.171 54.579 1.00 95.31 101 MET A O 1
ATOM 811 N N . GLN A 1 102 ? -27.199 -8.047 55.515 1.00 94.25 102 GLN A N 1
ATOM 812 C CA . GLN A 1 102 ? -27.917 -7.758 54.278 1.00 94.25 102 GLN A CA 1
ATOM 813 C C . GLN A 1 102 ? -27.466 -6.430 53.665 1.00 94.25 102 GLN A C 1
ATOM 815 O O . GLN A 1 102 ? -27.193 -6.380 52.466 1.00 94.25 102 GLN A O 1
ATOM 820 N N . GLN A 1 103 ? -27.334 -5.365 54.460 1.00 95.44 103 GLN A N 1
ATOM 821 C CA . GLN A 1 103 ? -26.809 -4.085 53.974 1.00 95.44 103 GLN A CA 1
ATOM 822 C C . GLN A 1 103 ? -25.385 -4.225 53.431 1.00 95.44 103 GLN A C 1
ATOM 824 O O . GLN A 1 103 ? -25.083 -3.691 52.364 1.00 95.44 103 GLN A O 1
ATOM 829 N N . MET A 1 104 ? -24.522 -4.977 54.119 1.00 94.62 104 MET A N 1
ATOM 830 C CA . MET A 1 104 ? -23.158 -5.226 53.656 1.00 94.62 104 MET A CA 1
ATOM 831 C C . MET A 1 104 ? -23.141 -6.000 52.331 1.00 94.62 104 MET A C 1
ATOM 833 O O . MET A 1 104 ? -22.447 -5.594 51.400 1.00 94.62 104 MET A O 1
ATOM 837 N N . LEU A 1 105 ? -23.922 -7.078 52.217 1.00 95.12 105 LEU A N 1
ATOM 838 C CA . LEU A 1 105 ? -24.011 -7.887 50.997 1.00 95.12 105 LEU A CA 1
ATOM 839 C C . LEU A 1 105 ? -24.618 -7.108 49.828 1.00 95.12 105 LEU A C 1
ATOM 841 O O . LEU A 1 105 ? -24.104 -7.194 48.717 1.00 95.12 105 LEU A O 1
ATOM 845 N N . SER A 1 106 ? -25.651 -6.302 50.077 1.00 95.44 106 SER A N 1
ATOM 846 C CA . SER A 1 106 ? -26.231 -5.395 49.081 1.00 95.44 106 SER A CA 1
ATOM 847 C C . SER A 1 106 ? -25.207 -4.357 48.614 1.00 95.44 106 SER A C 1
ATOM 849 O O . SER A 1 106 ? -25.042 -4.125 47.417 1.00 95.44 106 SER A O 1
ATOM 851 N N . GLY A 1 107 ? -24.425 -3.802 49.547 1.00 95.62 107 GLY A N 1
ATOM 852 C CA . GLY A 1 107 ? -23.280 -2.952 49.236 1.00 95.62 107 GLY A CA 1
ATOM 853 C C . GLY A 1 107 ? -22.292 -3.651 48.303 1.00 95.62 107 GLY A C 1
ATOM 854 O O . GLY A 1 107 ? -22.011 -3.134 47.223 1.00 95.62 107 GLY A O 1
ATOM 855 N N . PHE A 1 108 ? -21.824 -4.849 48.663 1.00 94.75 108 PHE A N 1
ATOM 856 C CA . PHE A 1 108 ? -20.907 -5.634 47.830 1.00 94.75 108 PHE A CA 1
ATOM 857 C C . PHE A 1 108 ? -21.487 -5.976 46.456 1.00 94.75 108 PHE A C 1
ATOM 859 O O . PHE A 1 108 ? -20.778 -5.852 45.460 1.00 94.75 108 PHE A O 1
ATOM 866 N N . GLN A 1 109 ? -22.762 -6.358 46.379 1.00 94.69 109 GLN A N 1
ATOM 867 C CA . GLN A 1 109 ? -23.443 -6.632 45.115 1.00 94.69 109 GLN A CA 1
ATOM 868 C C . GLN A 1 109 ? -23.448 -5.392 44.218 1.00 94.69 109 GLN A C 1
ATOM 870 O O . GLN A 1 109 ? -23.113 -5.488 43.039 1.00 94.69 109 GLN A O 1
ATOM 875 N N . ASN A 1 110 ? -23.778 -4.225 44.772 1.00 95.25 110 ASN A N 1
ATOM 876 C CA . ASN A 1 110 ? -23.793 -2.973 44.022 1.00 95.25 110 ASN A CA 1
ATOM 877 C C . ASN A 1 110 ? -22.385 -2.574 43.560 1.00 95.25 110 ASN A C 1
ATOM 879 O O . ASN A 1 110 ? -22.217 -2.147 42.421 1.00 95.25 110 ASN A O 1
ATOM 883 N N . HIS A 1 111 ? -21.364 -2.768 44.402 1.00 95.81 111 HIS A N 1
ATOM 884 C CA . HIS A 1 111 ? -19.972 -2.483 44.037 1.00 95.81 111 HIS A CA 1
ATOM 885 C C . HIS A 1 111 ? -19.486 -3.425 42.932 1.00 95.81 111 HIS A C 1
ATOM 887 O O . HIS A 1 111 ? -18.911 -2.965 41.950 1.00 95.81 111 HIS A O 1
ATOM 893 N N . LEU A 1 112 ? -19.771 -4.728 43.032 1.00 94.81 112 LEU A N 1
ATOM 894 C CA . LEU A 1 112 ? -19.459 -5.693 41.975 1.00 94.81 112 LEU A CA 1
ATOM 895 C C . LEU A 1 112 ? -20.230 -5.396 40.689 1.00 94.81 112 LEU A C 1
ATOM 897 O O . LEU A 1 112 ? -19.667 -5.540 39.607 1.00 94.81 112 LEU A O 1
ATOM 901 N N . GLY A 1 113 ? -21.482 -4.948 40.792 1.00 95.31 113 GLY A N 1
ATOM 902 C CA . GLY A 1 113 ? -22.287 -4.505 39.656 1.00 95.31 113 GLY A CA 1
ATOM 903 C C . GLY A 1 113 ? -21.680 -3.291 38.952 1.00 95.31 113 GLY A C 1
ATOM 904 O O . GLY A 1 113 ? -21.522 -3.320 37.734 1.00 95.31 113 GLY A O 1
ATOM 905 N N . SER A 1 114 ? -21.274 -2.267 39.713 1.00 95.94 114 SER A N 1
ATOM 906 C CA . SER A 1 114 ? -20.608 -1.071 39.176 1.00 95.94 114 SER A CA 1
ATOM 907 C C . SER A 1 114 ? -19.276 -1.422 38.526 1.00 95.94 114 SER A C 1
ATOM 909 O O . SER A 1 114 ? -19.071 -1.114 37.358 1.00 95.94 114 SER A O 1
ATOM 911 N N . ILE A 1 115 ? -18.409 -2.155 39.235 1.00 96.38 115 ILE A N 1
ATOM 912 C CA . ILE A 1 115 ? -17.093 -2.565 38.730 1.00 96.38 115 ILE A CA 1
ATOM 913 C C . ILE A 1 115 ? -17.244 -3.429 37.475 1.00 96.38 115 ILE A C 1
ATOM 915 O O . ILE A 1 115 ? -16.534 -3.225 36.496 1.00 96.38 115 ILE A O 1
ATOM 919 N N . SER A 1 116 ? -18.189 -4.372 37.458 1.00 96.06 116 SER A N 1
ATOM 920 C CA . SER A 1 116 ? -18.445 -5.194 36.268 1.00 96.06 116 SER A CA 1
ATOM 921 C C . SER A 1 116 ? -18.959 -4.352 35.100 1.00 96.06 116 SER A C 1
ATOM 923 O O . SER A 1 116 ? -18.583 -4.599 33.954 1.00 96.06 116 SER A O 1
ATOM 925 N N . GLY A 1 117 ? -19.789 -3.342 35.376 1.00 96.38 117 GLY A N 1
ATOM 926 C CA . GLY A 1 117 ? -20.248 -2.372 34.384 1.00 96.38 117 GLY A CA 1
ATOM 927 C C . GLY A 1 117 ? -19.105 -1.532 33.815 1.00 96.38 117 GLY A C 1
ATOM 928 O O . GLY A 1 117 ? -18.998 -1.394 32.599 1.00 96.38 117 GLY A O 1
ATOM 929 N N . GLU A 1 118 ? -18.213 -1.037 34.671 1.00 96.38 118 GLU A N 1
ATOM 930 C CA . GLU A 1 118 ? -17.020 -0.280 34.282 1.00 96.38 118 GLU A CA 1
ATOM 931 C C . GLU A 1 118 ? -16.044 -1.133 33.466 1.00 96.38 118 GLU A C 1
ATOM 933 O O . GLU A 1 118 ? -15.577 -0.693 32.418 1.00 96.38 118 GLU A O 1
ATOM 938 N N . ILE A 1 119 ? -15.782 -2.378 33.884 1.00 95.38 119 ILE A N 1
ATOM 939 C CA . ILE A 1 119 ? -14.938 -3.322 33.135 1.00 95.38 119 ILE A CA 1
ATOM 940 C C . ILE A 1 119 ? -15.541 -3.590 31.757 1.00 95.38 119 ILE A C 1
ATOM 942 O O . ILE A 1 119 ? -14.818 -3.575 30.761 1.00 95.38 119 ILE A O 1
ATOM 946 N N . LYS A 1 120 ? -16.860 -3.797 31.680 1.00 95.62 120 LYS A N 1
ATOM 947 C CA . LYS A 1 120 ? -17.550 -4.008 30.406 1.00 95.62 120 LYS A CA 1
ATOM 948 C C . LYS A 1 120 ? -17.457 -2.773 29.510 1.00 95.62 120 LYS A C 1
ATOM 950 O O . LYS A 1 120 ? -17.122 -2.907 28.339 1.00 95.62 120 LYS A O 1
ATOM 955 N N . HIS A 1 121 ? -17.674 -1.582 30.063 1.00 96.56 121 HIS A N 1
ATOM 956 C CA . HIS A 1 121 ? -17.518 -0.329 29.328 1.00 96.56 121 HIS A CA 1
ATOM 957 C C . HIS A 1 121 ? -16.090 -0.167 28.785 1.00 96.56 121 HIS A C 1
ATOM 959 O O . HIS A 1 121 ? -15.906 0.110 27.602 1.00 96.56 121 HIS A O 1
ATOM 965 N N . LEU A 1 122 ? -15.071 -0.395 29.620 1.00 95.94 122 LEU A N 1
ATOM 966 C CA . LEU A 1 122 ? -13.664 -0.325 29.217 1.00 95.94 122 LEU A CA 1
ATOM 967 C C . LEU A 1 122 ? -13.332 -1.359 28.128 1.00 95.94 122 LEU A C 1
ATOM 969 O O . LEU A 1 122 ? -12.565 -1.076 27.204 1.00 95.94 122 LEU A O 1
ATOM 973 N N . GLN A 1 123 ? -13.906 -2.559 28.225 1.00 95.94 123 GLN A N 1
ATOM 974 C CA . GLN A 1 123 ? -13.739 -3.617 27.234 1.00 95.94 123 GLN A CA 1
ATOM 975 C C . GLN A 1 123 ? -14.365 -3.225 25.890 1.00 95.94 123 GLN A C 1
ATOM 977 O O . GLN A 1 123 ? -13.696 -3.329 24.860 1.00 95.94 123 GLN A O 1
ATOM 982 N N . ASP A 1 124 ? -15.601 -2.728 25.896 1.00 95.88 124 ASP A N 1
ATOM 983 C CA . ASP A 1 124 ? -16.302 -2.270 24.694 1.00 95.88 124 ASP A CA 1
ATOM 984 C C . ASP A 1 124 ? -15.559 -1.094 24.035 1.00 95.88 124 ASP A C 1
ATOM 986 O O . ASP A 1 124 ? -15.361 -1.070 22.813 1.00 95.88 124 ASP A O 1
ATOM 990 N N . GLU A 1 125 ? -15.059 -0.149 24.837 1.00 96.62 125 GLU A N 1
ATOM 991 C CA . GLU A 1 125 ? -14.261 0.979 24.355 1.00 96.62 125 GLU A CA 1
ATOM 992 C C . GLU A 1 125 ? -12.929 0.514 23.744 1.00 96.62 125 GLU A C 1
ATOM 994 O O . GLU A 1 125 ? -12.552 0.954 22.653 1.00 96.62 125 GLU A O 1
ATOM 999 N N . SER A 1 126 ? -12.248 -0.437 24.390 1.00 96.31 126 SER A N 1
ATOM 1000 C CA . SER A 1 126 ? -10.990 -1.016 23.898 1.00 96.31 126 SER A CA 1
ATOM 1001 C C . SER A 1 126 ? -11.180 -1.755 22.571 1.00 96.31 126 SER A C 1
ATOM 1003 O O . SER A 1 126 ? -10.363 -1.608 21.658 1.00 96.31 126 SER A O 1
ATOM 1005 N N . LEU A 1 127 ? -12.269 -2.517 22.423 1.00 96.44 127 LEU A N 1
ATOM 1006 C CA . LEU A 1 127 ? -12.614 -3.197 21.171 1.00 96.44 127 LEU A CA 1
ATOM 1007 C C . LEU A 1 127 ? -12.932 -2.193 20.057 1.00 96.44 127 LEU A C 1
ATOM 1009 O O . LEU A 1 127 ? -12.402 -2.311 18.951 1.00 96.44 127 LEU A O 1
ATOM 1013 N N . SER A 1 128 ? -13.729 -1.165 20.353 1.00 96.50 128 SER A N 1
ATOM 1014 C CA . SER A 1 128 ? -14.032 -0.076 19.416 1.00 96.50 128 SER A CA 1
ATOM 1015 C C . SER A 1 128 ? -12.764 0.651 18.958 1.00 96.50 128 SER A C 1
ATOM 1017 O O . SER A 1 128 ? -12.557 0.874 17.760 1.00 96.50 128 SER A O 1
ATOM 1019 N N . MET A 1 129 ? -11.862 0.968 19.890 1.00 95.19 129 MET A N 1
ATOM 1020 C CA . MET A 1 129 ? -10.578 1.590 19.577 1.00 95.19 129 MET A CA 1
ATOM 1021 C C . MET A 1 129 ? -9.704 0.678 18.712 1.00 95.19 129 MET A C 1
ATOM 1023 O O . MET A 1 129 ? -9.085 1.154 17.759 1.00 95.19 129 MET A O 1
ATOM 1027 N N . ASN A 1 130 ? -9.686 -0.626 18.992 1.00 96.19 130 ASN A N 1
ATOM 1028 C CA . ASN A 1 130 ? -8.936 -1.592 18.199 1.00 96.19 130 ASN A CA 1
ATOM 1029 C C . ASN A 1 130 ? -9.437 -1.635 16.748 1.00 96.19 130 ASN A C 1
ATOM 1031 O O . ASN A 1 130 ? -8.634 -1.516 15.826 1.00 96.19 130 ASN A O 1
ATOM 1035 N N . VAL A 1 131 ? -10.756 -1.686 16.538 1.00 95.94 131 VAL A N 1
ATOM 1036 C CA . VAL A 1 131 ? -11.360 -1.640 15.195 1.00 95.94 131 VAL A CA 1
ATOM 1037 C C . VAL A 1 131 ? -11.006 -0.339 14.466 1.00 95.94 131 VAL A C 1
ATOM 1039 O O . VAL A 1 131 ? -10.662 -0.346 13.284 1.00 95.94 131 VAL A O 1
ATOM 1042 N N . ARG A 1 132 ? -11.026 0.805 15.159 1.00 95.94 132 ARG A N 1
ATOM 1043 C CA . ARG A 1 132 ? -10.593 2.081 14.565 1.00 95.94 132 ARG A CA 1
ATOM 1044 C C . ARG A 1 132 ? -9.117 2.047 14.173 1.00 95.94 132 ARG A C 1
ATOM 1046 O O . ARG A 1 132 ? -8.762 2.547 13.108 1.00 95.94 132 ARG A O 1
ATOM 1053 N N . LEU A 1 133 ? -8.262 1.462 15.009 1.00 96.12 133 LEU A N 1
ATOM 1054 C CA . LEU A 1 133 ? -6.833 1.337 14.738 1.00 96.12 133 LEU A CA 1
ATOM 1055 C C . LEU A 1 133 ? -6.568 0.431 13.531 1.00 96.12 133 LEU A C 1
ATOM 1057 O O . LEU A 1 133 ? -5.774 0.800 12.669 1.00 96.12 133 LEU A O 1
ATOM 1061 N N . THR A 1 134 ? -7.223 -0.727 13.442 1.00 96.19 134 THR A N 1
ATOM 1062 C CA . THR A 1 134 ? -7.046 -1.661 12.320 1.00 96.19 134 THR A CA 1
ATOM 1063 C C . THR A 1 134 ? -7.524 -1.049 11.009 1.00 96.19 134 THR A C 1
ATOM 1065 O O . THR A 1 134 ? -6.788 -1.093 10.023 1.00 96.19 134 THR A O 1
ATOM 1068 N N . ASN A 1 135 ? -8.674 -0.370 11.012 1.00 96.12 135 ASN A N 1
ATOM 1069 C CA . ASN A 1 135 ? -9.165 0.371 9.850 1.00 96.12 135 ASN A CA 1
ATOM 1070 C C . ASN A 1 135 ? -8.198 1.487 9.430 1.00 96.12 135 ASN A C 1
ATOM 1072 O O . ASN A 1 135 ? -7.901 1.627 8.243 1.00 96.12 135 ASN A O 1
ATOM 1076 N N . ARG A 1 136 ? -7.653 2.253 10.388 1.00 95.69 136 ARG A N 1
ATOM 1077 C CA . ARG A 1 136 ? -6.655 3.296 10.094 1.00 95.69 136 ARG A CA 1
ATOM 1078 C C . ARG A 1 136 ? -5.362 2.712 9.540 1.00 95.69 136 ARG A C 1
ATOM 1080 O O . ARG A 1 136 ? -4.874 3.244 8.555 1.00 95.69 136 ARG A O 1
ATOM 1087 N N . LYS A 1 137 ? -4.850 1.607 10.089 1.00 95.50 137 LYS A N 1
ATOM 1088 C CA . LYS A 1 137 ? -3.658 0.920 9.561 1.00 95.50 137 LYS A CA 1
ATOM 1089 C C . LYS A 1 137 ? -3.882 0.371 8.152 1.00 95.50 137 LYS A C 1
ATOM 1091 O O . LYS A 1 137 ? -2.999 0.466 7.305 1.00 95.50 137 LYS A O 1
ATOM 1096 N N . ALA A 1 138 ? -5.063 -0.182 7.881 1.00 94.81 138 ALA A N 1
ATOM 1097 C CA . ALA A 1 138 ? -5.412 -0.659 6.547 1.00 94.81 138 ALA A CA 1
ATOM 1098 C C . ALA A 1 138 ? -5.469 0.499 5.535 1.00 94.81 138 ALA A C 1
ATOM 1100 O O . ALA A 1 138 ? -4.923 0.387 4.437 1.00 94.81 138 ALA A O 1
ATOM 1101 N N . ALA A 1 139 ? -6.084 1.624 5.915 1.00 93.75 139 ALA A N 1
ATOM 1102 C CA . ALA A 1 139 ? -6.118 2.831 5.093 1.00 93.75 139 ALA A CA 1
ATOM 1103 C C . ALA A 1 139 ? -4.717 3.432 4.891 1.00 93.75 139 ALA A C 1
ATOM 1105 O O . ALA A 1 139 ? -4.352 3.753 3.764 1.00 93.75 139 ALA A O 1
ATOM 1106 N N . GLU A 1 140 ? -3.915 3.521 5.954 1.00 93.94 140 GLU A N 1
ATOM 1107 C CA . GLU A 1 140 ? -2.526 3.982 5.920 1.00 93.94 140 GLU A CA 1
ATOM 1108 C C . GLU A 1 140 ? -1.686 3.132 4.969 1.00 93.94 140 GLU A C 1
ATOM 1110 O O . GLU A 1 140 ? -0.983 3.685 4.133 1.00 93.94 140 GLU A O 1
ATOM 1115 N N . SER A 1 141 ? -1.792 1.802 5.030 1.00 91.56 141 SER A N 1
ATOM 1116 C CA . SER A 1 141 ? -1.057 0.909 4.131 1.00 91.56 141 SER A CA 1
ATOM 1117 C C . SER A 1 141 ? -1.437 1.135 2.665 1.00 91.56 141 SER A C 1
ATOM 1119 O O . SER A 1 141 ? -0.555 1.273 1.818 1.00 91.56 141 SER A O 1
ATOM 1121 N N . ARG A 1 142 ? -2.736 1.250 2.358 1.00 87.94 142 ARG A N 1
ATOM 1122 C CA . ARG A 1 142 ? -3.207 1.525 0.990 1.00 87.94 142 ARG A CA 1
ATOM 1123 C C . ARG A 1 142 ? -2.740 2.889 0.489 1.00 87.94 142 ARG A C 1
ATOM 1125 O O . ARG A 1 142 ? -2.217 2.980 -0.618 1.00 87.94 142 ARG A O 1
ATOM 1132 N N . LEU A 1 143 ? -2.884 3.928 1.311 1.00 88.00 143 LEU A N 1
ATOM 1133 C CA . LEU A 1 143 ? -2.451 5.280 0.967 1.00 88.00 143 LEU A CA 1
ATOM 1134 C C . LEU A 1 143 ? -0.932 5.346 0.801 1.00 88.00 143 LEU A C 1
ATOM 1136 O O . LEU A 1 143 ? -0.445 5.970 -0.130 1.00 88.00 143 LEU A O 1
ATOM 1140 N N . THR A 1 144 ? -0.181 4.658 1.656 1.00 89.44 144 THR A N 1
ATOM 1141 C CA . THR A 1 144 ? 1.278 4.580 1.568 1.00 89.44 144 THR A CA 1
AT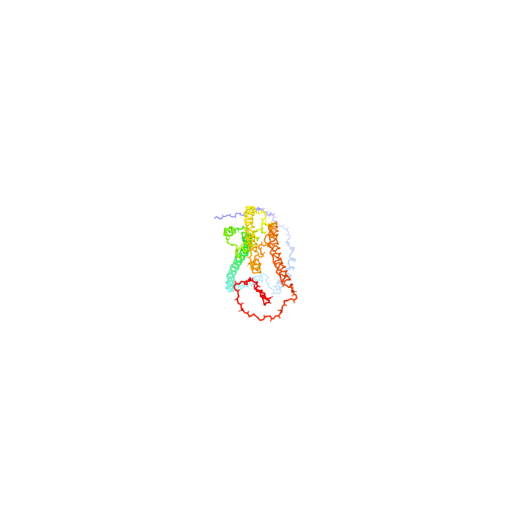OM 1142 C C . THR A 1 144 ? 1.701 3.924 0.264 1.00 89.44 144 THR A C 1
ATOM 1144 O O . THR A 1 144 ? 2.565 4.466 -0.419 1.00 89.44 144 THR A O 1
ATOM 1147 N N . ASN A 1 145 ? 1.074 2.812 -0.126 1.00 85.62 145 ASN A N 1
ATOM 1148 C CA . ASN A 1 145 ? 1.360 2.159 -1.403 1.00 85.62 145 ASN A CA 1
ATOM 1149 C C . ASN A 1 145 ? 1.058 3.089 -2.586 1.00 85.62 145 ASN A C 1
ATOM 1151 O O . ASN A 1 145 ? 1.885 3.217 -3.485 1.00 85.62 145 ASN A O 1
ATOM 1155 N N . PHE A 1 146 ? -0.075 3.798 -2.546 1.00 84.75 146 PHE A N 1
ATOM 1156 C CA . PHE A 1 146 ? -0.436 4.789 -3.561 1.00 84.75 146 PHE A CA 1
ATOM 1157 C C . PHE A 1 146 ? 0.588 5.933 -3.640 1.00 84.75 146 PHE A C 1
ATOM 1159 O O . PHE A 1 146 ? 1.070 6.270 -4.718 1.00 84.75 146 PHE A O 1
ATOM 1166 N N . VAL A 1 147 ? 0.987 6.491 -2.493 1.00 85.69 147 VAL A N 1
ATOM 1167 C CA . VAL A 1 147 ? 1.984 7.567 -2.410 1.00 85.69 147 VAL A CA 1
ATOM 1168 C C . VAL A 1 147 ? 3.345 7.098 -2.931 1.00 85.69 147 VAL A C 1
ATOM 1170 O O . VAL A 1 147 ? 3.985 7.817 -3.689 1.00 85.69 147 VAL A O 1
ATOM 1173 N N . HIS A 1 148 ? 3.793 5.889 -2.591 1.00 83.69 148 HIS A N 1
ATOM 1174 C CA . HIS A 1 148 ? 5.057 5.356 -3.114 1.00 83.69 148 HIS A CA 1
ATOM 1175 C C . HIS A 1 148 ? 5.020 5.140 -4.631 1.00 83.69 148 HIS A C 1
ATOM 1177 O O . HIS A 1 148 ? 6.036 5.342 -5.299 1.00 83.69 148 HIS A O 1
ATOM 1183 N N . ALA A 1 149 ? 3.864 4.752 -5.171 1.00 79.88 149 ALA A N 1
ATOM 1184 C CA . ALA A 1 149 ? 3.688 4.549 -6.600 1.00 79.88 149 ALA A CA 1
ATOM 1185 C C . ALA A 1 149 ? 3.652 5.877 -7.378 1.00 79.88 149 ALA A C 1
ATOM 1187 O O . ALA A 1 149 ? 4.260 5.978 -8.443 1.00 79.88 149 ALA A O 1
ATOM 1188 N N . ILE A 1 150 ? 3.014 6.914 -6.825 1.00 80.62 150 ILE A N 1
ATOM 1189 C CA . ILE A 1 150 ? 2.857 8.214 -7.492 1.00 80.62 150 ILE A CA 1
ATOM 1190 C C . ILE A 1 150 ? 4.045 9.162 -7.272 1.00 80.62 150 ILE A C 1
ATOM 1192 O O . ILE A 1 150 ? 4.359 9.988 -8.120 1.00 80.62 150 ILE A O 1
ATOM 1196 N N . VAL A 1 151 ? 4.764 9.065 -6.152 1.00 82.00 151 VAL A N 1
ATOM 1197 C CA . VAL A 1 151 ? 5.864 9.993 -5.867 1.00 82.00 151 VAL A CA 1
ATOM 1198 C C . VAL A 1 151 ? 7.089 9.652 -6.713 1.00 82.00 151 VAL A C 1
ATOM 1200 O O . VAL A 1 151 ? 7.708 8.590 -6.596 1.00 82.00 151 VAL A O 1
ATOM 1203 N N . ILE A 1 152 ? 7.513 10.601 -7.544 1.00 81.94 152 ILE A N 1
ATOM 1204 C CA . ILE A 1 152 ? 8.773 10.529 -8.286 1.00 81.94 152 ILE A CA 1
ATOM 1205 C C . ILE A 1 152 ? 9.844 11.254 -7.485 1.00 81.94 152 ILE A C 1
ATOM 1207 O O . ILE A 1 152 ? 9.788 12.466 -7.297 1.00 81.94 152 ILE A O 1
ATOM 1211 N N . GLN A 1 153 ? 10.840 10.508 -7.011 1.00 84.44 153 GLN A N 1
ATOM 1212 C CA . GLN A 1 153 ? 11.962 11.114 -6.307 1.00 84.44 153 GLN A CA 1
ATOM 1213 C C . GLN A 1 153 ? 12.776 11.994 -7.273 1.00 84.44 153 GLN A C 1
ATOM 1215 O O . GLN A 1 153 ? 13.106 11.538 -8.371 1.00 84.44 153 GLN A O 1
ATOM 1220 N N . PRO A 1 154 ? 13.178 13.216 -6.877 1.00 82.38 154 PRO A N 1
ATOM 1221 C CA . PRO A 1 154 ? 14.015 14.080 -7.715 1.00 82.38 154 PRO A CA 1
ATOM 1222 C C . PRO A 1 154 ? 15.353 13.436 -8.099 1.00 82.38 154 PRO A C 1
ATOM 1224 O O . PRO A 1 154 ? 15.893 13.696 -9.172 1.00 82.38 154 PRO A O 1
ATOM 1227 N N . THR A 1 155 ? 15.864 12.544 -7.249 1.00 84.50 155 THR A N 1
ATOM 1228 C CA . THR A 1 155 ? 17.052 11.725 -7.516 1.00 84.50 155 THR A CA 1
ATOM 1229 C C . THR A 1 155 ? 16.851 10.798 -8.714 1.00 84.50 155 THR A C 1
ATOM 1231 O O . THR A 1 155 ? 17.754 10.681 -9.535 1.00 84.50 155 THR A O 1
ATOM 1234 N N . LEU A 1 156 ? 15.665 10.198 -8.875 1.00 82.75 156 LEU A N 1
ATOM 1235 C CA . LEU A 1 156 ? 15.325 9.357 -10.027 1.00 82.75 156 LEU A CA 1
ATOM 1236 C C . LEU A 1 156 ? 15.346 10.180 -11.323 1.00 82.75 156 LEU A C 1
ATOM 1238 O O . LEU A 1 156 ? 15.931 9.747 -12.314 1.00 82.75 156 LEU A O 1
ATOM 1242 N N . ILE A 1 157 ? 14.788 11.394 -11.297 1.00 83.00 157 ILE A N 1
ATOM 1243 C CA . ILE A 1 157 ? 14.803 12.317 -12.444 1.00 83.00 157 ILE A CA 1
ATOM 1244 C C . ILE A 1 157 ? 16.242 12.713 -12.791 1.00 83.00 157 ILE A C 1
ATOM 1246 O O . ILE A 1 157 ? 16.654 12.610 -13.946 1.00 83.00 157 ILE A O 1
ATOM 1250 N N . ALA A 1 158 ? 17.033 13.119 -11.793 1.00 83.69 158 ALA A N 1
ATOM 1251 C CA . ALA A 1 158 ? 18.426 13.508 -11.990 1.00 83.69 158 ALA A CA 1
ATOM 1252 C C . ALA A 1 158 ? 19.263 12.348 -12.548 1.00 83.69 158 ALA A C 1
ATOM 1254 O O . ALA A 1 158 ? 20.057 12.546 -13.468 1.00 83.69 158 ALA A O 1
ATOM 1255 N N . ASN A 1 159 ? 19.036 11.129 -12.058 1.00 83.94 159 ASN A N 1
ATOM 1256 C CA . ASN A 1 159 ? 19.693 9.928 -12.553 1.00 83.94 159 ASN A CA 1
ATOM 1257 C C . ASN A 1 159 ? 19.314 9.657 -14.014 1.00 83.94 159 ASN A C 1
ATOM 1259 O O . ASN A 1 159 ? 20.190 9.557 -14.868 1.00 83.94 159 ASN A O 1
ATOM 1263 N N . ILE A 1 160 ? 18.025 9.640 -14.351 1.00 84.69 160 ILE A N 1
ATOM 1264 C CA . ILE A 1 160 ? 17.585 9.400 -15.732 1.00 84.69 160 ILE A CA 1
ATOM 1265 C C . ILE A 1 160 ? 18.122 10.474 -16.689 1.00 84.69 160 ILE A C 1
ATOM 1267 O O . ILE A 1 160 ? 18.556 10.155 -17.800 1.00 84.69 160 ILE A O 1
ATOM 1271 N N . CYS A 1 161 ? 18.171 11.736 -16.261 1.00 82.38 161 CYS A N 1
ATOM 1272 C CA . CYS A 1 161 ? 18.636 12.848 -17.088 1.00 82.38 161 CYS A CA 1
ATOM 1273 C C . CYS A 1 161 ? 20.163 12.936 -17.221 1.00 82.38 161 CYS A C 1
ATOM 1275 O O . CYS A 1 161 ? 20.647 13.244 -18.313 1.00 82.38 161 CYS A O 1
ATOM 1277 N N . HIS A 1 162 ? 20.919 12.665 -16.152 1.00 78.56 162 HIS A N 1
ATOM 1278 C CA . HIS A 1 162 ? 22.341 13.018 -16.069 1.00 78.56 162 HIS A CA 1
ATOM 1279 C C . HIS A 1 162 ? 23.288 11.852 -15.772 1.00 78.56 162 HIS A C 1
ATOM 1281 O O . HIS A 1 162 ? 24.475 11.980 -16.067 1.00 78.56 162 HIS A O 1
ATOM 1287 N N . SER A 1 163 ? 22.822 10.716 -15.242 1.00 77.56 163 SER A N 1
ATOM 1288 C CA . SER A 1 163 ? 23.736 9.626 -14.867 1.00 77.56 163 SER A CA 1
ATOM 1289 C C . SER A 1 163 ? 24.294 8.879 -16.077 1.00 77.56 163 SER A C 1
ATOM 1291 O O . SER A 1 163 ? 23.729 8.912 -17.174 1.00 77.56 163 SER A O 1
ATOM 1293 N N . GLU A 1 164 ? 25.428 8.207 -15.891 1.00 74.62 164 GLU A N 1
ATOM 1294 C CA . GLU A 1 164 ? 25.989 7.311 -16.898 1.00 74.62 164 GLU A CA 1
ATOM 1295 C C . GLU A 1 164 ? 25.175 6.013 -17.008 1.00 74.62 164 GLU A C 1
ATOM 1297 O O . GLU A 1 164 ? 24.630 5.500 -16.029 1.00 74.62 164 GLU A O 1
ATOM 1302 N N . ILE A 1 165 ? 25.103 5.464 -18.223 1.00 73.88 165 ILE A N 1
ATOM 1303 C CA . ILE A 1 165 ? 24.323 4.258 -18.522 1.00 73.88 165 ILE A CA 1
ATOM 1304 C C . ILE A 1 165 ? 25.137 3.027 -18.101 1.00 73.88 165 ILE A C 1
ATOM 1306 O O . ILE A 1 165 ? 25.869 2.426 -18.894 1.00 73.88 165 ILE A O 1
ATOM 1310 N N . THR A 1 166 ? 25.015 2.702 -16.817 1.00 78.56 166 THR A N 1
ATOM 1311 C CA . THR A 1 166 ? 25.614 1.546 -16.128 1.00 78.56 166 THR A CA 1
ATOM 1312 C C . THR A 1 166 ? 24.508 0.564 -15.714 1.00 78.56 166 THR A C 1
ATOM 1314 O O . THR A 1 166 ? 23.329 0.831 -15.910 1.00 78.56 166 THR A O 1
ATOM 1317 N N . GLU A 1 167 ? 24.850 -0.581 -15.128 1.00 73.69 167 GLU A N 1
ATOM 1318 C CA . GLU A 1 167 ? 23.886 -1.557 -14.591 1.00 73.69 167 GLU A CA 1
ATOM 1319 C C . GLU A 1 167 ? 22.914 -0.937 -13.566 1.00 73.69 167 GLU A C 1
ATOM 1321 O O . GLU A 1 167 ? 21.723 -1.211 -13.606 1.00 73.69 167 GLU A O 1
ATOM 1326 N N . GLN A 1 168 ? 23.369 0.034 -12.768 1.00 77.12 168 GLN A N 1
ATOM 1327 C CA . GLN A 1 168 ? 22.508 0.818 -11.867 1.00 77.12 168 GLN A CA 1
ATOM 1328 C C . GLN A 1 168 ? 21.409 1.604 -12.602 1.00 77.12 168 GLN A C 1
ATOM 1330 O O . GLN A 1 168 ? 20.336 1.833 -12.053 1.00 77.12 168 GLN A O 1
ATOM 1335 N N . PHE A 1 169 ? 21.636 2.003 -13.858 1.00 83.69 169 PHE A N 1
ATOM 1336 C CA . PHE A 1 169 ? 20.613 2.667 -14.670 1.00 83.69 169 PHE A CA 1
ATOM 1337 C C . PHE A 1 169 ? 19.467 1.709 -15.024 1.00 83.69 169 PHE A C 1
ATOM 1339 O O . PHE A 1 169 ? 18.334 2.157 -15.176 1.00 83.69 169 PHE A O 1
ATOM 1346 N N . ILE A 1 170 ? 19.732 0.399 -15.112 1.00 83.31 170 ILE A N 1
ATOM 1347 C CA . ILE A 1 170 ? 18.694 -0.616 -15.337 1.00 83.31 170 ILE A CA 1
ATOM 1348 C C . ILE A 1 170 ? 17.709 -0.616 -14.165 1.00 83.31 170 ILE A C 1
ATOM 1350 O O . ILE A 1 170 ? 16.508 -0.571 -14.397 1.00 83.31 170 ILE A O 1
ATOM 1354 N N . GLU A 1 171 ? 18.190 -0.574 -12.922 1.00 85.44 171 GLU A N 1
ATOM 1355 C CA . GLU A 1 171 ? 17.329 -0.526 -11.727 1.00 85.44 171 GLU A CA 1
ATOM 1356 C C . GLU A 1 171 ? 16.446 0.732 -11.701 1.00 85.44 171 GLU A C 1
ATOM 1358 O O . GLU A 1 171 ? 15.252 0.674 -11.392 1.00 85.44 171 GLU A O 1
ATOM 1363 N N . GLN A 1 172 ? 17.015 1.879 -12.089 1.00 83.75 172 GLN A N 1
ATOM 1364 C CA . GLN A 1 172 ? 16.262 3.130 -12.217 1.00 83.75 172 GLN A CA 1
ATOM 1365 C C . GLN A 1 172 ? 15.211 3.042 -13.334 1.00 83.75 172 GLN A C 1
ATOM 1367 O O . GLN A 1 172 ? 14.101 3.547 -13.175 1.00 83.75 172 GLN A O 1
ATOM 1372 N N . LEU A 1 173 ? 15.526 2.362 -14.440 1.00 85.56 173 LEU A N 1
ATOM 1373 C CA . LEU A 1 173 ? 14.605 2.153 -15.556 1.00 85.56 173 LEU A CA 1
ATOM 1374 C C . LEU A 1 173 ? 13.469 1.185 -15.198 1.00 85.56 173 LEU A C 1
ATOM 1376 O O . LEU A 1 173 ? 12.330 1.430 -15.578 1.00 85.56 173 LEU A O 1
ATOM 1380 N N . VAL A 1 174 ? 13.751 0.137 -14.417 1.00 87.62 174 VAL A N 1
ATOM 1381 C CA . VAL A 1 174 ? 12.728 -0.763 -13.853 1.00 87.62 174 VAL A CA 1
ATOM 1382 C C . VAL A 1 174 ? 11.780 0.017 -12.945 1.00 87.62 174 VAL A C 1
ATOM 1384 O O . VAL A 1 174 ? 10.565 -0.126 -13.050 1.00 87.62 174 VAL A O 1
ATOM 1387 N N . THR A 1 175 ? 12.331 0.886 -12.095 1.00 85.69 175 THR A N 1
ATOM 1388 C CA . THR A 1 175 ? 11.544 1.748 -11.200 1.00 85.69 175 THR A CA 1
ATOM 1389 C C . THR A 1 175 ? 10.708 2.766 -11.978 1.00 85.69 175 THR A C 1
ATOM 1391 O O . THR A 1 175 ? 9.613 3.121 -11.555 1.00 85.69 175 THR A O 1
ATOM 1394 N N . LEU A 1 176 ? 11.202 3.253 -13.119 1.00 86.81 176 LEU A N 1
ATOM 1395 C CA . LEU A 1 176 ? 10.419 4.095 -14.020 1.00 86.81 176 LEU A CA 1
ATOM 1396 C C . LEU A 1 176 ? 9.290 3.295 -14.680 1.00 86.81 176 LEU A C 1
ATOM 1398 O O . LEU A 1 176 ? 8.162 3.775 -14.727 1.00 86.81 176 LEU A O 1
ATOM 1402 N N . ASN A 1 177 ? 9.577 2.080 -15.156 1.00 87.25 177 ASN A N 1
ATOM 1403 C CA . ASN A 1 177 ? 8.589 1.227 -15.812 1.00 87.25 177 ASN A CA 1
ATOM 1404 C C . ASN A 1 177 ? 7.433 0.872 -14.867 1.00 87.25 177 ASN A C 1
ATOM 1406 O O . ASN A 1 177 ? 6.272 1.034 -15.225 1.00 87.25 177 ASN A O 1
ATOM 1410 N N . SER A 1 178 ? 7.728 0.484 -13.622 1.00 85.44 178 SER A N 1
ATOM 1411 C CA . SER A 1 178 ? 6.680 0.188 -12.637 1.00 85.44 178 SER A CA 1
ATOM 1412 C C . SER A 1 178 ? 5.778 1.394 -12.349 1.00 85.44 178 SER A C 1
ATOM 1414 O O . SER A 1 178 ? 4.573 1.227 -12.183 1.00 85.44 178 SER A O 1
ATOM 1416 N N . LYS A 1 179 ? 6.330 2.615 -12.355 1.00 83.50 179 LYS A N 1
ATOM 1417 C CA . LYS A 1 179 ? 5.549 3.856 -12.214 1.00 83.50 179 LYS A CA 1
ATOM 1418 C C . LYS A 1 179 ? 4.704 4.171 -13.445 1.00 83.50 179 LYS A C 1
ATOM 1420 O O . LYS A 1 179 ? 3.584 4.649 -13.297 1.00 83.50 179 LYS A O 1
ATOM 1425 N N . LEU A 1 180 ? 5.215 3.889 -14.644 1.00 83.62 180 LEU A N 1
ATOM 1426 C CA . LEU A 1 180 ? 4.449 4.025 -15.885 1.00 83.62 180 LEU A CA 1
ATOM 1427 C C . LEU A 1 180 ? 3.272 3.040 -15.919 1.00 83.62 180 LEU A C 1
ATOM 1429 O O . LEU A 1 180 ? 2.158 3.455 -16.221 1.00 83.62 180 LEU A O 1
ATOM 1433 N N . LEU A 1 181 ? 3.492 1.781 -15.529 1.00 82.75 181 LEU A N 1
ATOM 1434 C CA . LEU A 1 181 ? 2.435 0.768 -15.439 1.00 82.75 181 LEU A CA 1
ATOM 1435 C C . LEU A 1 181 ? 1.373 1.131 -14.392 1.00 82.75 181 LEU A C 1
ATOM 1437 O O . LEU A 1 181 ? 0.180 0.989 -14.647 1.00 82.75 181 LEU A O 1
ATOM 1441 N N . PHE A 1 182 ? 1.781 1.677 -13.245 1.00 78.19 182 PHE A N 1
ATOM 1442 C CA . PHE A 1 182 ? 0.828 2.126 -12.228 1.00 78.19 182 PHE A CA 1
ATOM 1443 C C . PHE A 1 182 ? -0.113 3.227 -12.739 1.00 78.19 182 PHE A C 1
ATOM 1445 O O . PHE A 1 182 ? -1.289 3.231 -12.396 1.00 78.19 182 PHE A O 1
ATOM 1452 N N . LEU A 1 183 ? 0.365 4.138 -13.596 1.00 73.69 183 LEU A N 1
ATOM 1453 C CA . LEU A 1 183 ? -0.492 5.157 -14.215 1.00 73.69 183 LEU A CA 1
ATOM 1454 C C . LEU A 1 183 ? -1.444 4.607 -15.285 1.00 73.69 183 LEU A C 1
ATOM 1456 O O . LEU A 1 183 ? -2.393 5.300 -15.655 1.00 73.69 183 LEU A O 1
ATOM 1460 N N . THR A 1 184 ? -1.187 3.402 -15.798 1.00 70.56 184 THR A N 1
ATOM 1461 C CA . THR A 1 184 ? -2.082 2.719 -16.742 1.00 70.56 184 THR A CA 1
ATOM 1462 C C . THR A 1 184 ? -3.156 1.873 -16.055 1.00 70.56 184 THR A C 1
ATOM 1464 O O . THR A 1 184 ? -4.121 1.497 -16.713 1.00 70.56 184 THR A O 1
ATOM 1467 N N . ASP A 1 185 ? -3.029 1.609 -14.750 1.00 73.06 185 ASP A N 1
ATOM 1468 C CA . ASP A 1 185 ? -4.027 0.874 -13.966 1.00 73.06 185 ASP A CA 1
ATOM 1469 C C . ASP A 1 185 ? -5.232 1.760 -13.600 1.00 73.06 185 ASP A C 1
ATOM 1471 O O . ASP A 1 185 ? -5.070 2.864 -13.075 1.00 73.06 185 ASP A O 1
ATOM 1475 N N . GLU A 1 186 ? -6.454 1.233 -13.775 1.00 58.00 186 GLU A N 1
ATOM 1476 C CA . GLU A 1 186 ? -7.735 1.933 -13.529 1.00 58.00 186 GLU A CA 1
ATOM 1477 C C . GLU A 1 186 ? -7.823 2.610 -12.150 1.00 58.00 186 GLU A C 1
ATOM 1479 O O . GLU A 1 186 ? -8.424 3.670 -12.014 1.00 58.00 186 GLU A O 1
ATOM 1484 N N . SER A 1 187 ? -7.173 2.051 -11.124 1.00 58.50 187 SER A N 1
ATOM 1485 C CA . SER A 1 187 ? -7.215 2.590 -9.756 1.00 58.50 187 SER A CA 1
ATOM 1486 C C . SER A 1 187 ? -6.460 3.912 -9.553 1.00 58.50 187 SER A C 1
ATOM 1488 O O . SER A 1 187 ? -6.722 4.620 -8.579 1.00 58.50 187 SER A O 1
ATOM 1490 N N . ALA A 1 188 ? -5.525 4.248 -10.445 1.00 58.09 188 ALA A N 1
ATOM 1491 C CA . ALA A 1 188 ? -4.742 5.479 -10.376 1.00 58.09 188 ALA A CA 1
ATOM 1492 C C . ALA A 1 188 ? -5.285 6.577 -11.299 1.00 58.09 188 ALA A C 1
ATOM 1494 O O . ALA A 1 188 ? -5.022 7.752 -11.056 1.00 58.09 188 ALA A O 1
ATOM 1495 N N . ILE A 1 189 ? -6.042 6.206 -12.337 1.00 59.47 189 ILE A N 1
ATOM 1496 C CA . ILE A 1 189 ? -6.468 7.107 -13.418 1.00 59.47 189 ILE A CA 1
ATOM 1497 C C . ILE A 1 189 ? -7.433 8.194 -12.927 1.00 59.47 189 ILE A C 1
ATOM 1499 O O . ILE A 1 189 ? -7.367 9.315 -13.422 1.00 59.47 189 ILE A O 1
ATOM 1503 N N . ASP A 1 190 ? -8.256 7.900 -11.919 1.00 64.00 190 ASP A N 1
ATOM 1504 C CA . ASP A 1 190 ? -9.264 8.838 -11.402 1.00 64.00 190 ASP A CA 1
ATOM 1505 C C . ASP A 1 190 ? -8.700 9.884 -10.421 1.00 64.00 190 ASP A C 1
ATOM 1507 O O . ASP A 1 190 ? -9.424 10.762 -9.947 1.00 64.00 190 ASP A O 1
ATOM 1511 N N . SER A 1 191 ? -7.411 9.808 -10.071 1.00 72.88 191 SER A N 1
ATOM 1512 C CA . SER A 1 191 ? -6.798 10.758 -9.142 1.00 72.88 191 SER A CA 1
ATOM 1513 C C . SER A 1 191 ? -6.200 11.961 -9.870 1.00 72.88 191 SER A C 1
ATOM 1515 O O . SER A 1 191 ? -5.355 11.810 -10.750 1.00 72.88 191 SER A O 1
ATOM 1517 N N . GLN A 1 192 ? -6.530 13.172 -9.414 1.00 76.81 192 GLN A N 1
ATOM 1518 C CA . GLN A 1 192 ? -5.957 14.423 -9.934 1.00 76.81 192 GLN A CA 1
ATOM 1519 C C . GLN A 1 192 ? -4.416 14.442 -9.871 1.00 76.81 192 GLN A C 1
ATOM 1521 O O . GLN A 1 192 ? -3.755 14.925 -10.784 1.00 76.81 192 GLN A O 1
ATOM 1526 N N . ALA A 1 193 ? -3.825 13.826 -8.841 1.00 75.88 193 ALA A N 1
ATOM 1527 C CA . ALA A 1 193 ? -2.372 13.723 -8.713 1.00 75.88 193 ALA A CA 1
ATOM 1528 C C . ALA A 1 193 ? -1.732 12.859 -9.817 1.00 75.88 193 ALA A C 1
ATOM 1530 O O . ALA A 1 193 ? -0.573 13.066 -10.173 1.00 75.88 193 ALA A O 1
ATOM 1531 N N . ALA A 1 194 ? -2.464 11.872 -10.343 1.00 75.69 194 ALA A N 1
ATOM 1532 C CA . ALA A 1 194 ? -1.976 10.996 -11.403 1.00 75.69 194 ALA A CA 1
ATOM 1533 C C . ALA A 1 194 ? -2.063 11.690 -12.766 1.00 75.69 194 ALA A C 1
ATOM 1535 O O . ALA A 1 194 ? -1.180 11.517 -13.607 1.00 75.69 194 ALA A O 1
ATOM 1536 N N . GLU A 1 195 ? -3.095 12.511 -12.959 1.00 79.56 195 GLU A N 1
ATOM 1537 C CA . GLU A 1 195 ? -3.257 13.354 -14.140 1.00 79.56 195 GLU A CA 1
ATOM 1538 C C . GLU A 1 195 ? -2.160 14.426 -14.229 1.00 79.56 195 GLU A C 1
ATOM 1540 O O . GLU A 1 195 ? -1.523 14.549 -15.277 1.00 79.56 195 GLU A O 1
ATOM 1545 N N . ASP A 1 196 ? -1.848 15.104 -13.119 1.00 81.69 196 ASP A N 1
ATOM 1546 C CA . ASP A 1 196 ? -0.777 16.110 -13.052 1.00 81.69 196 ASP A CA 1
ATOM 1547 C C . ASP A 1 196 ? 0.617 15.513 -13.314 1.00 81.69 196 ASP A C 1
ATOM 1549 O O . ASP A 1 196 ? 1.488 16.156 -13.905 1.00 81.69 196 ASP A O 1
ATOM 1553 N N . LEU A 1 197 ? 0.846 14.268 -12.889 1.00 82.00 197 LEU A N 1
ATOM 1554 C CA . LEU A 1 197 ? 2.140 13.597 -13.021 1.00 82.00 197 LEU A CA 1
ATOM 1555 C C . LEU A 1 197 ? 2.359 12.958 -14.396 1.00 82.00 197 LEU A C 1
ATOM 1557 O O . LEU A 1 197 ? 3.504 12.791 -14.828 1.00 82.00 197 LEU A O 1
ATOM 1561 N N . ARG A 1 198 ? 1.275 12.593 -15.087 1.00 81.50 198 ARG A N 1
ATOM 1562 C CA . ARG A 1 198 ? 1.306 11.975 -16.416 1.00 81.50 198 ARG A CA 1
ATOM 1563 C C . ARG A 1 198 ? 2.232 12.708 -17.399 1.00 81.50 198 ARG A C 1
ATOM 1565 O O . ARG A 1 198 ? 3.107 12.036 -17.943 1.00 81.50 198 ARG A O 1
ATOM 1572 N N . PRO A 1 199 ? 2.144 14.040 -17.607 1.00 86.12 199 PRO A N 1
ATOM 1573 C CA . PRO A 1 199 ? 3.055 14.736 -18.517 1.00 86.12 199 PRO A CA 1
ATOM 1574 C C . PRO A 1 199 ? 4.519 14.637 -18.071 1.00 86.12 199 PRO A C 1
ATOM 1576 O O . PRO A 1 199 ? 5.398 14.409 -18.896 1.00 86.12 199 PRO A O 1
ATOM 1579 N N . THR A 1 200 ? 4.797 14.723 -16.767 1.00 84.06 200 THR A N 1
ATOM 1580 C CA . THR A 1 200 ? 6.171 14.622 -16.250 1.00 84.06 200 THR A CA 1
ATOM 1581 C C . THR A 1 200 ? 6.763 13.226 -16.470 1.00 84.06 200 THR A C 1
ATOM 1583 O O . THR A 1 200 ? 7.949 13.097 -16.776 1.00 84.06 200 THR A O 1
ATOM 1586 N N . LEU A 1 201 ? 5.953 12.170 -16.337 1.00 84.25 201 LEU A N 1
ATOM 1587 C CA . LEU A 1 201 ? 6.375 10.794 -16.615 1.00 84.25 201 LEU A CA 1
ATOM 1588 C C . LEU A 1 201 ? 6.544 10.519 -18.103 1.00 84.25 201 LEU A C 1
ATOM 1590 O O . LEU A 1 201 ? 7.496 9.838 -18.480 1.00 84.25 201 LEU A O 1
ATOM 1594 N N . GLU A 1 202 ? 5.674 11.073 -18.941 1.00 85.69 202 GLU A N 1
ATOM 1595 C CA . GLU A 1 202 ? 5.802 11.007 -20.395 1.00 85.69 202 GLU A CA 1
ATOM 1596 C C . GLU A 1 202 ? 7.087 11.697 -20.877 1.00 85.69 202 GLU A C 1
ATOM 1598 O O . GLU A 1 202 ? 7.862 11.099 -21.628 1.00 85.69 202 GLU A O 1
ATOM 1603 N N . ASP A 1 203 ? 7.397 12.889 -20.364 1.00 88.25 203 ASP A N 1
ATOM 1604 C CA . ASP A 1 203 ? 8.654 13.588 -20.656 1.00 88.25 203 ASP A CA 1
ATOM 1605 C C . ASP A 1 203 ? 9.874 12.775 -20.201 1.00 88.25 203 ASP A C 1
ATOM 1607 O O . ASP A 1 203 ? 10.869 12.639 -20.927 1.00 88.25 203 ASP A O 1
ATOM 1611 N N . LEU A 1 204 ? 9.794 12.176 -19.010 1.00 87.00 204 LEU A N 1
ATOM 1612 C CA . LEU A 1 204 ? 10.852 11.331 -18.463 1.00 87.00 204 LEU A CA 1
ATOM 1613 C C . LEU A 1 204 ? 1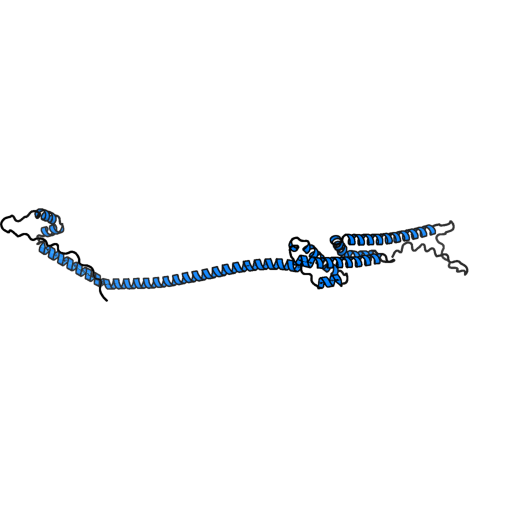1.035 10.047 -19.284 1.00 87.00 204 LEU A C 1
ATOM 1615 O O . LEU A 1 204 ? 12.173 9.635 -19.528 1.00 87.00 204 LEU A O 1
ATOM 1619 N N . LYS A 1 205 ? 9.940 9.453 -19.772 1.00 88.62 205 LYS A N 1
ATOM 1620 C CA . LYS A 1 205 ? 9.935 8.307 -20.689 1.00 88.62 205 LYS A CA 1
ATOM 1621 C C . LYS A 1 205 ? 10.617 8.668 -22.003 1.00 88.62 205 LYS A C 1
ATOM 1623 O O . LYS A 1 205 ? 11.551 7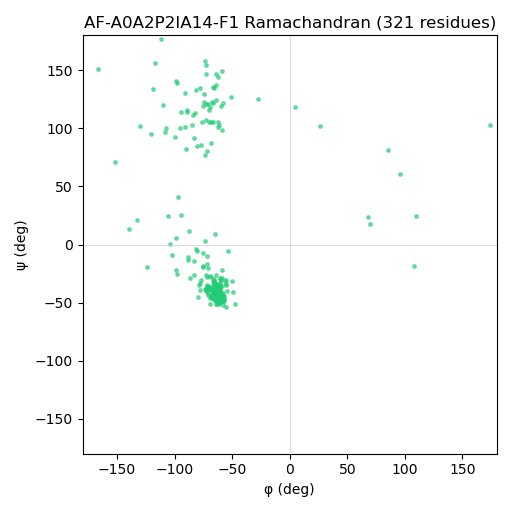.974 -22.405 1.00 88.62 205 LYS A O 1
ATOM 1628 N N . ILE A 1 206 ? 10.226 9.772 -22.642 1.00 89.38 206 ILE A N 1
ATOM 1629 C CA . ILE A 1 206 ? 10.844 10.251 -23.890 1.00 89.38 206 ILE A CA 1
ATOM 1630 C C . ILE A 1 206 ? 12.346 10.473 -23.681 1.00 89.38 206 ILE A C 1
ATOM 1632 O O . ILE A 1 206 ? 13.170 10.033 -24.494 1.00 89.38 206 ILE A O 1
ATOM 1636 N N . LYS A 1 207 ? 12.734 11.0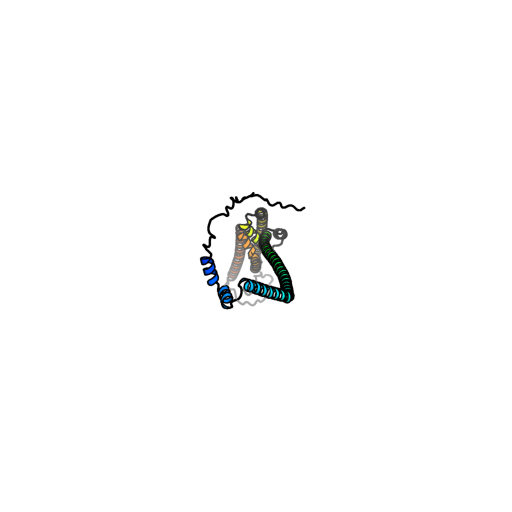96 -22.561 1.00 88.62 207 LYS A N 1
ATOM 1637 C CA . LYS A 1 207 ? 14.145 11.325 -22.239 1.00 88.62 207 LYS A CA 1
ATOM 1638 C C . LYS A 1 207 ? 14.907 10.015 -22.036 1.00 88.62 207 LYS A C 1
ATOM 1640 O O . LYS A 1 207 ? 15.995 9.865 -22.600 1.00 88.62 207 LYS A O 1
ATOM 1645 N N . ALA A 1 208 ? 14.350 9.066 -21.286 1.00 87.94 208 ALA A N 1
ATOM 1646 C CA . ALA A 1 208 ? 14.951 7.755 -21.058 1.00 87.94 208 ALA A CA 1
ATOM 1647 C C . ALA A 1 208 ? 15.141 6.990 -22.379 1.00 87.94 208 ALA A C 1
ATOM 1649 O O . ALA A 1 208 ? 16.251 6.540 -22.674 1.00 87.94 208 ALA A O 1
ATOM 1650 N N . VAL A 1 209 ? 14.102 6.930 -23.219 1.00 88.94 209 VAL A N 1
ATOM 1651 C CA . VAL A 1 209 ? 14.135 6.296 -24.548 1.00 88.94 209 VAL A CA 1
ATOM 1652 C C . VAL A 1 209 ? 15.225 6.914 -25.424 1.00 88.94 209 VAL A C 1
ATOM 1654 O O . VAL A 1 209 ? 16.034 6.186 -26.002 1.00 88.94 209 VAL A O 1
ATOM 1657 N N . SER A 1 210 ? 15.317 8.247 -25.479 1.00 88.19 210 SER A N 1
ATOM 1658 C CA . SER A 1 210 ? 16.346 8.938 -26.265 1.00 88.19 210 SER A CA 1
ATOM 1659 C C . SER A 1 210 ? 17.765 8.578 -25.816 1.00 88.19 210 SER A C 1
ATOM 1661 O O . SER A 1 210 ? 18.637 8.355 -26.658 1.00 88.19 210 SER A O 1
ATOM 1663 N N . ARG A 1 211 ? 18.019 8.513 -24.503 1.00 86.00 211 ARG A N 1
ATOM 1664 C CA . ARG A 1 211 ? 19.354 8.200 -23.967 1.00 86.00 211 ARG A CA 1
ATOM 1665 C C . ARG A 1 211 ? 19.736 6.741 -24.195 1.00 86.00 211 ARG A C 1
ATOM 1667 O O . ARG A 1 211 ? 20.855 6.458 -24.625 1.00 86.00 211 ARG A O 1
ATOM 1674 N N . VAL A 1 212 ? 18.802 5.819 -23.956 1.00 87.38 212 VAL A N 1
ATOM 1675 C CA . VAL A 1 212 ? 19.002 4.387 -24.217 1.00 87.38 212 VAL A CA 1
ATOM 1676 C C . VAL A 1 212 ? 19.278 4.153 -25.704 1.00 87.38 212 VAL A C 1
ATOM 1678 O O . VAL A 1 212 ? 20.220 3.436 -26.051 1.00 87.38 212 VAL A O 1
ATOM 1681 N N . ARG A 1 213 ? 18.526 4.819 -26.590 1.00 87.88 213 ARG A N 1
ATOM 1682 C CA . ARG A 1 213 ? 18.746 4.782 -28.040 1.00 87.88 213 ARG A CA 1
ATOM 1683 C C . ARG A 1 213 ? 20.150 5.241 -28.414 1.00 87.88 213 ARG A C 1
ATOM 1685 O O . ARG A 1 213 ? 20.852 4.523 -29.126 1.00 87.88 213 ARG A O 1
ATOM 1692 N N . GLU A 1 214 ? 20.579 6.407 -27.935 1.00 88.56 214 GLU A N 1
ATOM 1693 C CA . GLU A 1 214 ? 21.910 6.947 -28.235 1.00 88.56 214 GLU A CA 1
ATOM 1694 C C . GLU A 1 214 ? 23.024 5.995 -27.775 1.00 88.56 214 GLU A C 1
ATOM 1696 O O . GLU A 1 214 ? 23.970 5.724 -28.520 1.00 88.56 214 GLU A O 1
ATOM 1701 N N . PHE A 1 215 ? 22.888 5.414 -26.583 1.00 86.75 215 PHE A N 1
ATOM 1702 C CA . PHE A 1 215 ? 23.850 4.453 -26.054 1.00 86.75 215 PHE A CA 1
ATOM 1703 C C . PHE A 1 215 ? 23.929 3.171 -26.881 1.00 86.75 215 PHE A C 1
ATOM 1705 O O . PHE A 1 215 ? 25.030 2.753 -27.258 1.00 86.75 215 PHE A O 1
ATOM 1712 N N . LEU A 1 216 ? 22.783 2.562 -27.200 1.00 85.00 216 LEU A N 1
ATOM 1713 C CA . LEU A 1 216 ? 22.732 1.340 -28.001 1.00 85.00 216 LEU A CA 1
ATOM 1714 C C . LEU A 1 216 ? 23.277 1.586 -29.410 1.00 85.00 216 LEU A C 1
ATOM 1716 O O . LEU A 1 216 ? 24.134 0.831 -29.871 1.00 85.00 216 LEU A O 1
ATOM 1720 N N . LEU A 1 217 ? 22.898 2.690 -30.058 1.00 86.50 217 LEU A N 1
ATOM 1721 C CA . LEU A 1 217 ? 23.450 3.065 -31.359 1.00 86.50 217 LEU A CA 1
ATOM 1722 C C . LEU A 1 217 ? 24.958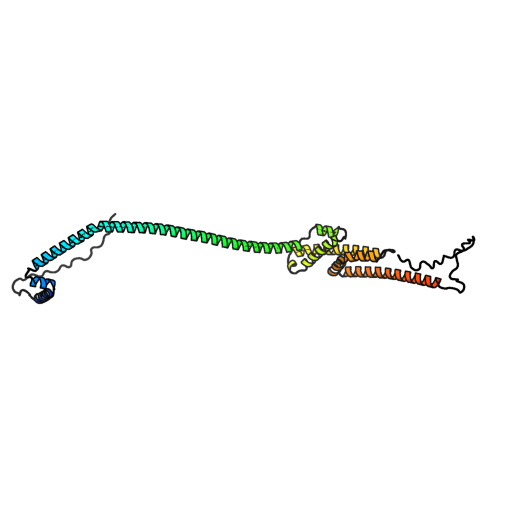 3.310 -31.288 1.00 86.50 217 LEU A C 1
ATOM 1724 O O . LEU A 1 217 ? 25.685 2.847 -32.165 1.00 86.50 217 LEU A O 1
ATOM 1728 N N . LYS A 1 218 ? 25.477 3.981 -30.254 1.00 86.50 218 LYS A N 1
ATOM 1729 C CA . LYS A 1 218 ? 26.925 4.188 -30.078 1.00 86.50 218 LYS A CA 1
ATOM 1730 C C . LYS A 1 218 ? 27.673 2.861 -29.924 1.00 86.50 218 LYS A C 1
ATOM 1732 O O . LYS A 1 218 ? 28.756 2.690 -30.493 1.00 86.50 218 LYS A O 1
ATOM 1737 N N . ARG A 1 219 ? 27.095 1.894 -29.205 1.00 82.56 219 ARG A N 1
ATOM 1738 C CA . ARG A 1 219 ? 27.649 0.538 -29.070 1.00 82.56 219 ARG A CA 1
ATOM 1739 C C . ARG A 1 219 ? 27.615 -0.223 -30.395 1.00 82.56 219 ARG A C 1
ATOM 1741 O O . ARG A 1 219 ? 28.638 -0.793 -30.765 1.00 82.56 219 ARG A O 1
ATOM 1748 N N . ILE A 1 220 ? 26.516 -0.153 -31.148 1.00 84.00 220 ILE A N 1
ATOM 1749 C CA . ILE A 1 220 ? 26.398 -0.753 -32.488 1.00 84.00 220 ILE A CA 1
ATOM 1750 C C . ILE A 1 220 ? 27.412 -0.134 -33.460 1.00 84.00 220 ILE A C 1
ATOM 1752 O O . ILE A 1 220 ? 28.110 -0.853 -34.172 1.00 84.00 220 ILE A O 1
ATOM 1756 N N . HIS A 1 221 ? 27.586 1.188 -33.453 1.00 82.62 221 HIS A N 1
ATOM 1757 C CA . HIS A 1 221 ? 28.615 1.849 -34.261 1.00 82.62 221 HIS A CA 1
ATOM 1758 C C . HIS A 1 221 ? 30.033 1.423 -33.867 1.00 82.62 221 HIS A C 1
ATOM 1760 O O . HIS A 1 221 ? 30.895 1.285 -34.735 1.00 82.62 221 HIS A O 1
ATOM 1766 N N . SER A 1 222 ? 30.289 1.146 -32.584 1.00 79.56 222 SER A N 1
ATOM 1767 C CA . SER A 1 222 ? 31.567 0.573 -32.155 1.00 79.56 222 SER A CA 1
ATOM 1768 C C . SER A 1 222 ? 31.819 -0.828 -32.724 1.00 79.56 222 SER A C 1
ATOM 1770 O O . SER A 1 222 ? 32.987 -1.188 -32.853 1.00 79.56 222 SER A O 1
ATOM 1772 N N . LEU A 1 223 ? 30.784 -1.605 -33.067 1.00 73.88 223 LEU A N 1
ATOM 1773 C CA . LEU A 1 223 ? 30.935 -2.913 -33.722 1.00 73.88 223 LEU A CA 1
ATOM 1774 C C . LEU A 1 223 ? 31.370 -2.781 -35.186 1.00 73.88 223 LEU A C 1
ATOM 1776 O O . LEU A 1 223 ? 32.030 -3.673 -35.707 1.00 73.88 223 LEU A O 1
ATOM 1780 N N . LYS A 1 224 ? 31.049 -1.655 -35.839 1.00 72.06 224 LYS A N 1
ATOM 1781 C CA . LYS A 1 224 ? 31.462 -1.364 -37.223 1.00 72.06 224 LYS A CA 1
ATOM 1782 C C . LYS A 1 224 ? 32.963 -1.041 -37.341 1.00 72.06 224 LYS A C 1
ATOM 1784 O O . LYS A 1 224 ? 33.469 -0.936 -38.458 1.00 72.06 224 LYS A O 1
ATOM 1789 N N . LYS A 1 225 ? 33.690 -0.847 -36.227 1.00 74.12 225 LYS A N 1
ATOM 1790 C CA . LYS A 1 225 ? 35.129 -0.536 -36.256 1.00 74.12 225 LYS A CA 1
ATOM 1791 C C . LYS A 1 225 ? 35.956 -1.785 -36.609 1.00 74.12 225 LYS A C 1
ATOM 1793 O O . LYS A 1 225 ? 35.796 -2.820 -35.953 1.00 74.12 225 LYS A O 1
ATOM 1798 N N . PRO A 1 226 ? 36.874 -1.697 -37.590 1.00 60.22 226 PRO A N 1
ATOM 1799 C CA . PRO A 1 226 ? 37.691 -2.833 -38.008 1.00 60.22 226 PRO A CA 1
ATOM 1800 C C . PRO A 1 226 ? 38.611 -3.308 -36.870 1.00 60.22 226 PRO A C 1
ATOM 1802 O O . PRO A 1 226 ? 39.089 -2.494 -36.084 1.00 60.22 226 PRO A O 1
ATOM 1805 N N . LYS A 1 227 ? 38.880 -4.624 -36.817 1.00 63.38 227 LYS A N 1
ATOM 1806 C CA . LYS A 1 227 ? 39.686 -5.326 -35.786 1.00 63.38 227 LYS A CA 1
ATOM 1807 C C . LYS A 1 227 ? 39.065 -5.414 -34.379 1.00 63.38 227 LYS A C 1
ATOM 1809 O O . LYS A 1 227 ? 39.768 -5.697 -33.413 1.00 63.38 227 LYS A O 1
ATOM 1814 N N . THR A 1 228 ? 37.758 -5.204 -34.242 1.00 64.69 228 THR A N 1
ATOM 1815 C CA . THR A 1 228 ? 37.060 -5.388 -32.959 1.00 64.69 228 THR A CA 1
ATOM 1816 C C . THR A 1 228 ? 36.745 -6.869 -32.728 1.00 64.69 228 THR A C 1
ATOM 1818 O O . THR A 1 228 ? 36.208 -7.517 -33.62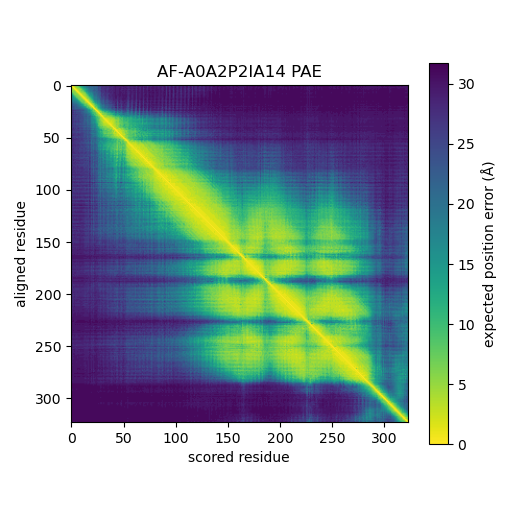3 1.00 64.69 228 THR A O 1
ATOM 1821 N N . ASN A 1 229 ? 37.023 -7.408 -31.533 1.00 74.31 229 ASN A N 1
ATOM 1822 C CA . ASN A 1 229 ? 36.518 -8.729 -31.149 1.00 74.31 229 ASN A CA 1
ATOM 1823 C C . ASN A 1 229 ? 34.990 -8.648 -30.986 1.00 74.31 229 ASN A C 1
ATOM 1825 O O . ASN A 1 229 ? 34.482 -8.057 -30.030 1.00 74.31 229 ASN A O 1
ATOM 1829 N N . ILE A 1 230 ? 34.278 -9.201 -31.968 1.00 70.94 230 ILE A N 1
ATOM 1830 C CA . ILE A 1 230 ? 32.818 -9.122 -32.074 1.00 70.94 230 ILE A CA 1
ATOM 1831 C C . ILE A 1 230 ? 32.152 -9.891 -30.927 1.00 70.94 230 ILE A C 1
ATOM 1833 O O . ILE A 1 230 ? 31.202 -9.378 -30.344 1.00 70.94 230 ILE A O 1
ATOM 1837 N N . GLN A 1 231 ? 32.696 -11.051 -30.545 1.00 72.88 231 GLN A N 1
ATOM 1838 C CA . GLN A 1 231 ? 32.145 -11.907 -29.488 1.00 72.88 231 GLN A CA 1
ATOM 1839 C C . GLN A 1 231 ? 32.161 -11.194 -28.129 1.00 72.88 231 GLN A C 1
ATOM 1841 O O . GLN A 1 231 ? 31.120 -11.034 -27.501 1.00 72.88 231 GLN A O 1
ATOM 1846 N N . ILE A 1 232 ? 33.302 -10.615 -27.737 1.00 73.44 232 ILE A N 1
ATOM 1847 C CA . ILE A 1 232 ? 33.426 -9.880 -26.463 1.00 73.44 232 ILE A CA 1
ATOM 1848 C C . ILE A 1 232 ? 32.476 -8.672 -26.415 1.00 73.44 232 ILE A C 1
ATOM 1850 O O . ILE A 1 232 ? 31.947 -8.309 -25.363 1.00 73.44 232 ILE A O 1
ATOM 1854 N N . LYS A 1 233 ? 32.250 -8.003 -27.550 1.00 73.69 233 LYS A N 1
ATOM 1855 C CA . LYS A 1 233 ? 31.331 -6.859 -27.607 1.00 73.69 233 LYS A CA 1
ATOM 1856 C C . LYS A 1 233 ? 29.860 -7.283 -27.616 1.00 73.69 233 LYS A C 1
ATOM 1858 O O . LYS A 1 233 ? 29.047 -6.528 -27.087 1.00 73.69 233 LYS A O 1
ATOM 1863 N N . GLN A 1 234 ? 29.530 -8.449 -28.171 1.00 76.69 234 GLN A N 1
ATOM 1864 C CA . GLN A 1 234 ? 28.199 -9.055 -28.074 1.00 76.69 234 GLN A CA 1
ATOM 1865 C C . GLN A 1 234 ? 27.883 -9.461 -26.628 1.00 76.69 234 GLN A C 1
ATOM 1867 O O . GLN A 1 234 ? 26.817 -9.107 -26.133 1.00 76.69 234 GLN A O 1
ATOM 1872 N N . ASP A 1 235 ? 28.836 -10.053 -25.905 1.00 77.06 235 ASP A N 1
ATOM 1873 C CA . ASP A 1 235 ? 28.667 -10.394 -24.483 1.00 77.06 235 ASP A CA 1
ATOM 1874 C C . ASP A 1 235 ? 28.404 -9.160 -23.611 1.00 77.06 235 ASP A C 1
ATOM 1876 O O . ASP A 1 235 ? 27.571 -9.173 -22.704 1.00 77.06 235 ASP A O 1
ATOM 1880 N N . LEU A 1 236 ? 29.063 -8.040 -23.919 1.00 74.81 236 LEU A N 1
ATOM 1881 C CA . LEU A 1 236 ? 28.807 -6.764 -23.248 1.00 74.81 236 LEU A CA 1
ATOM 1882 C C . LEU A 1 236 ? 27.435 -6.164 -23.589 1.00 74.81 236 LEU A C 1
ATOM 1884 O O . LEU A 1 236 ? 26.904 -5.410 -22.781 1.00 74.81 236 LEU A O 1
ATOM 1888 N N . LEU A 1 237 ? 26.870 -6.465 -24.761 1.00 76.81 237 LEU A N 1
ATOM 1889 C CA . LEU A 1 237 ? 25.522 -6.037 -25.156 1.00 76.81 237 LEU A CA 1
ATOM 1890 C C . LEU A 1 237 ? 24.435 -6.888 -24.490 1.00 76.81 237 LEU A C 1
ATOM 1892 O O . LEU A 1 237 ? 23.387 -6.349 -24.142 1.00 76.81 237 LEU A O 1
ATOM 1896 N N . LEU A 1 238 ? 24.694 -8.178 -24.252 1.00 79.44 238 LEU A N 1
ATOM 1897 C CA . LEU A 1 238 ? 23.757 -9.082 -23.574 1.00 79.44 238 LEU A CA 1
ATOM 1898 C C . LEU A 1 238 ? 23.418 -8.622 -22.150 1.00 79.44 238 LEU A C 1
ATOM 1900 O O . LEU A 1 238 ? 22.272 -8.754 -21.724 1.00 79.44 238 LEU A O 1
ATOM 1904 N N . LYS A 1 239 ? 24.372 -7.993 -21.449 1.00 77.75 239 LYS A N 1
ATOM 1905 C CA . LYS A 1 239 ? 24.147 -7.384 -20.123 1.00 77.75 239 LYS A CA 1
ATOM 1906 C C . LYS A 1 239 ? 23.063 -6.300 -20.122 1.00 77.75 239 LYS A C 1
ATOM 1908 O O . LYS A 1 239 ? 22.469 -6.028 -19.089 1.00 77.75 239 LYS A O 1
ATOM 1913 N N . PHE A 1 240 ? 22.776 -5.705 -21.278 1.00 80.06 240 PHE A N 1
ATOM 1914 C CA . PHE A 1 240 ? 21.789 -4.640 -21.439 1.00 80.06 240 PHE A CA 1
ATOM 1915 C C . PHE A 1 240 ? 20.497 -5.117 -22.117 1.00 80.06 240 PHE A C 1
ATOM 1917 O O . PHE A 1 240 ? 19.774 -4.309 -22.699 1.00 80.06 240 PHE A O 1
ATOM 1924 N N . LYS A 1 241 ? 20.174 -6.418 -22.034 1.00 82.56 241 LYS A N 1
ATOM 1925 C CA . LYS A 1 241 ? 18.931 -6.992 -22.582 1.00 82.56 241 LYS A CA 1
ATOM 1926 C C . LYS A 1 241 ? 17.684 -6.203 -22.160 1.00 82.56 241 LYS A C 1
ATOM 1928 O O . LYS A 1 241 ? 16.823 -5.948 -23.000 1.00 82.56 241 LYS A O 1
ATOM 1933 N N . TYR A 1 242 ? 17.627 -5.770 -20.899 1.00 83.75 242 TYR A N 1
ATOM 1934 C CA . TYR A 1 242 ? 16.481 -5.035 -20.358 1.00 83.75 242 TYR A CA 1
ATOM 1935 C C . TYR A 1 242 ? 16.191 -3.726 -21.108 1.00 83.75 242 TYR A C 1
ATOM 1937 O O . TYR A 1 242 ? 15.040 -3.335 -21.244 1.00 83.75 242 TYR A O 1
ATOM 1945 N N . PHE A 1 243 ? 17.203 -3.064 -21.679 1.00 84.12 243 PHE A N 1
ATOM 1946 C CA . PHE A 1 243 ? 16.978 -1.858 -22.480 1.00 84.12 243 PHE A CA 1
ATOM 1947 C C . PHE A 1 243 ? 16.159 -2.132 -23.735 1.00 84.12 243 PHE A C 1
ATOM 1949 O O . PHE A 1 243 ? 15.322 -1.317 -24.105 1.00 84.12 243 PHE A O 1
ATOM 1956 N N . HIS A 1 244 ? 16.381 -3.271 -24.389 1.00 81.12 244 HIS A N 1
ATOM 1957 C CA . HIS A 1 244 ? 15.581 -3.645 -25.548 1.00 81.12 244 HIS A CA 1
ATOM 1958 C C . HIS A 1 244 ? 14.155 -4.039 -25.140 1.00 81.12 244 HIS A C 1
ATOM 1960 O O . HIS A 1 244 ? 13.214 -3.714 -25.853 1.00 81.12 244 HIS A O 1
ATOM 1966 N N . GLU A 1 245 ? 13.990 -4.714 -24.002 1.00 84.94 245 GLU A N 1
ATOM 1967 C CA . GLU A 1 245 ? 12.677 -5.065 -23.447 1.00 84.94 245 GLU A CA 1
ATOM 1968 C C . GLU A 1 245 ? 11.858 -3.810 -23.116 1.00 84.94 245 GLU A C 1
ATOM 1970 O O . GLU A 1 245 ? 10.765 -3.640 -23.648 1.00 84.94 245 GLU A O 1
ATOM 1975 N N . PHE A 1 246 ? 12.452 -2.863 -22.385 1.00 86.12 246 PHE A N 1
ATOM 1976 C CA . PHE A 1 246 ? 11.848 -1.565 -22.087 1.00 86.12 246 PHE A CA 1
ATOM 1977 C C . PHE A 1 246 ? 11.486 -0.779 -23.357 1.00 86.12 246 PHE A C 1
ATOM 1979 O O . PHE A 1 246 ? 10.395 -0.225 -23.469 1.00 86.12 246 PHE A O 1
ATOM 1986 N N . LEU A 1 247 ? 12.383 -0.738 -24.349 1.00 86.12 247 LEU A N 1
ATOM 1987 C CA . LEU A 1 247 ? 12.094 -0.072 -25.620 1.00 86.12 247 LEU A CA 1
ATOM 1988 C C . LEU A 1 247 ? 10.975 -0.769 -26.398 1.00 86.12 247 LEU A C 1
ATOM 1990 O O . LEU A 1 247 ? 10.192 -0.091 -27.049 1.00 86.12 247 LEU A O 1
ATOM 1994 N N . SER A 1 248 ? 10.882 -2.096 -26.347 1.00 83.38 248 SER A N 1
ATOM 1995 C CA . SER A 1 248 ? 9.816 -2.835 -27.027 1.00 83.38 248 SER A CA 1
ATOM 1996 C C . SER A 1 248 ? 8.437 -2.547 -26.437 1.00 83.38 248 SER A C 1
ATOM 1998 O O . SER A 1 248 ? 7.458 -2.584 -27.176 1.00 83.38 248 SER A O 1
ATOM 2000 N N . GLU A 1 249 ? 8.364 -2.291 -25.132 1.00 83.62 249 GLU A N 1
ATOM 2001 C CA . GLU A 1 249 ? 7.121 -2.010 -24.411 1.00 83.62 249 GLU A CA 1
ATOM 2002 C C . GLU A 1 249 ? 6.671 -0.552 -24.601 1.00 83.62 249 GLU A C 1
ATOM 2004 O O . GLU A 1 249 ? 5.514 -0.294 -24.919 1.00 83.62 249 GLU A O 1
ATOM 2009 N N . HIS A 1 250 ? 7.601 0.403 -24.492 1.00 82.25 250 HIS A N 1
ATOM 2010 C CA . HIS A 1 250 ? 7.281 1.839 -24.490 1.00 82.25 250 HIS A CA 1
ATOM 2011 C C . HIS A 1 250 ? 7.462 2.547 -25.838 1.00 82.25 250 HIS A C 1
ATOM 2013 O O . HIS A 1 250 ? 6.860 3.596 -26.063 1.00 82.25 250 HIS A O 1
ATOM 2019 N N . ALA A 1 251 ? 8.323 2.032 -26.723 1.00 85.75 251 ALA A N 1
ATOM 2020 C CA . ALA A 1 251 ? 8.702 2.681 -27.984 1.00 85.75 251 ALA A CA 1
ATOM 2021 C C . ALA A 1 251 ? 9.103 1.657 -29.077 1.00 85.75 251 ALA A C 1
ATOM 2023 O O . ALA A 1 251 ? 10.281 1.573 -29.461 1.00 85.75 251 ALA A O 1
ATOM 2024 N N . PRO A 1 252 ? 8.140 0.890 -29.628 1.00 86.75 252 PRO A N 1
ATOM 2025 C CA . PRO A 1 252 ? 8.421 -0.206 -30.562 1.00 86.75 252 PRO A CA 1
ATOM 2026 C C . PRO A 1 252 ? 9.127 0.251 -31.849 1.00 86.75 252 PRO A C 1
ATOM 2028 O O . PRO A 1 252 ? 9.927 -0.492 -32.423 1.00 86.75 252 PRO A O 1
ATOM 2031 N N . GLU A 1 253 ? 8.894 1.491 -32.287 1.00 86.38 253 GLU A N 1
ATOM 2032 C CA . GLU A 1 253 ? 9.572 2.086 -33.444 1.00 86.38 253 GLU A CA 1
ATOM 2033 C C . GLU A 1 253 ? 11.087 2.207 -33.223 1.00 86.38 253 GLU A C 1
ATOM 2035 O O . GLU A 1 253 ? 11.882 1.795 -34.072 1.00 86.38 253 GLU A O 1
ATOM 2040 N N . VAL A 1 254 ? 11.499 2.693 -32.047 1.00 86.50 254 VAL A N 1
ATOM 2041 C CA . VAL A 1 254 ? 12.913 2.847 -31.672 1.00 86.50 254 VAL A CA 1
ATOM 2042 C C . VAL A 1 254 ? 13.581 1.483 -31.502 1.00 86.50 254 VAL A C 1
ATOM 2044 O O . VAL A 1 254 ? 14.718 1.289 -31.938 1.00 86.50 254 VAL A O 1
ATOM 2047 N N . ALA A 1 255 ? 12.873 0.511 -30.920 1.00 85.56 255 ALA A N 1
ATOM 2048 C CA . ALA A 1 255 ? 13.357 -0.865 -30.823 1.00 85.56 255 ALA A CA 1
ATOM 2049 C C . ALA A 1 255 ? 13.612 -1.469 -32.216 1.00 85.56 255 ALA A C 1
ATOM 2051 O O . ALA A 1 255 ? 14.671 -2.055 -32.468 1.00 85.56 255 ALA A O 1
ATOM 2052 N N . SER A 1 256 ? 12.679 -1.266 -33.154 1.00 87.06 256 SER A N 1
ATOM 2053 C CA . SER A 1 256 ? 12.832 -1.705 -34.541 1.00 87.06 256 SER A CA 1
ATOM 2054 C C . SER A 1 256 ? 14.025 -1.028 -35.219 1.00 87.06 256 SER A C 1
ATOM 2056 O O . SER A 1 256 ? 14.818 -1.713 -35.865 1.00 87.06 256 SER A O 1
ATOM 2058 N N . GLU A 1 257 ? 14.216 0.281 -35.040 1.00 90.94 257 GLU A N 1
ATOM 2059 C CA . GLU A 1 257 ? 15.365 1.016 -35.586 1.00 90.94 257 GLU A CA 1
ATOM 2060 C C . GLU A 1 257 ? 16.703 0.428 -35.108 1.00 90.94 257 GLU A C 1
ATOM 2062 O O . GLU A 1 257 ? 17.593 0.136 -35.912 1.00 90.94 257 GLU A O 1
ATOM 2067 N N . ILE A 1 258 ? 16.840 0.197 -33.799 1.00 87.12 258 ILE A N 1
ATOM 2068 C CA . ILE A 1 258 ? 18.055 -0.370 -33.199 1.00 87.12 258 ILE A CA 1
ATOM 2069 C C . ILE A 1 258 ? 18.309 -1.780 -33.736 1.00 87.12 258 ILE A C 1
ATOM 2071 O O . ILE A 1 258 ? 19.447 -2.104 -34.088 1.00 87.12 258 ILE A O 1
ATOM 2075 N N . ARG A 1 259 ? 17.257 -2.599 -33.866 1.00 87.38 259 ARG A N 1
ATOM 2076 C CA . ARG A 1 259 ? 17.347 -3.936 -34.464 1.00 87.38 259 ARG A CA 1
ATOM 2077 C C . ARG A 1 259 ? 17.845 -3.872 -35.908 1.00 87.38 259 ARG A C 1
ATOM 2079 O O . ARG A 1 259 ? 18.774 -4.597 -36.254 1.00 87.38 259 ARG A O 1
ATOM 2086 N N . HIS A 1 260 ? 17.283 -2.995 -36.739 1.00 89.31 260 HIS A N 1
ATOM 2087 C CA . HIS A 1 260 ? 17.723 -2.822 -38.127 1.00 89.31 260 HIS A CA 1
ATOM 2088 C C . HIS A 1 260 ? 19.172 -2.328 -38.210 1.00 89.31 260 HIS A C 1
ATOM 2090 O O . HIS A 1 260 ? 19.959 -2.864 -38.988 1.00 89.31 260 HIS A O 1
ATOM 2096 N N . SER A 1 261 ? 19.557 -1.366 -37.369 1.00 85.88 261 SER A N 1
ATOM 2097 C CA . SER A 1 261 ? 20.928 -0.848 -37.300 1.00 85.88 261 SER A CA 1
ATOM 2098 C C . SER A 1 261 ? 21.938 -1.926 -36.887 1.00 85.88 261 SER A C 1
ATOM 2100 O O . SER A 1 261 ? 23.036 -2.004 -37.447 1.00 85.88 261 SER A O 1
ATOM 2102 N N . TYR A 1 262 ? 21.562 -2.800 -35.948 1.00 86.75 262 TYR A N 1
ATOM 2103 C CA . TYR A 1 262 ? 22.371 -3.953 -35.557 1.00 86.75 262 TYR A CA 1
ATOM 2104 C C . TYR A 1 262 ? 22.494 -4.977 -36.690 1.00 86.75 262 TYR A C 1
ATOM 2106 O O . TYR A 1 262 ? 23.605 -5.416 -36.989 1.00 86.75 262 TYR A O 1
ATOM 2114 N N . LEU A 1 263 ? 21.384 -5.324 -37.353 1.00 87.25 263 LEU A N 1
ATOM 2115 C CA . LEU A 1 263 ? 21.383 -6.250 -38.488 1.00 87.25 263 LEU A CA 1
ATOM 2116 C C . LEU A 1 263 ? 22.246 -5.733 -39.643 1.00 87.25 263 LEU A C 1
ATOM 2118 O O . LEU A 1 263 ? 23.066 -6.484 -40.158 1.00 87.25 263 LEU A O 1
ATOM 2122 N N . ASP A 1 264 ? 22.133 -4.455 -40.008 1.00 88.06 264 ASP A N 1
ATOM 2123 C CA . ASP A 1 264 ? 22.976 -3.837 -41.038 1.00 88.06 264 ASP A CA 1
ATOM 2124 C C . ASP A 1 264 ? 24.466 -3.865 -40.650 1.00 88.06 264 ASP A C 1
ATOM 2126 O O . ASP A 1 264 ? 25.325 -4.252 -41.447 1.00 88.06 264 ASP A O 1
ATOM 2130 N N . ALA A 1 265 ? 24.786 -3.535 -39.392 1.00 85.06 265 ALA A N 1
ATOM 2131 C CA . ALA A 1 265 ? 26.154 -3.608 -38.884 1.00 85.06 265 ALA A CA 1
ATOM 2132 C C . ALA A 1 265 ? 26.723 -5.032 -38.971 1.00 85.06 265 ALA A C 1
ATOM 2134 O O . ALA A 1 265 ? 27.829 -5.218 -39.480 1.00 85.06 265 ALA A O 1
ATOM 2135 N N . MET A 1 266 ? 25.971 -6.030 -38.503 1.00 83.06 266 MET A N 1
ATOM 2136 C CA . MET A 1 266 ? 26.384 -7.431 -38.545 1.00 83.06 266 MET A CA 1
ATOM 2137 C C . MET A 1 266 ? 26.499 -7.938 -39.981 1.00 83.06 266 MET A C 1
ATOM 2139 O O . MET A 1 266 ? 27.531 -8.502 -40.331 1.00 83.06 266 MET A O 1
ATOM 2143 N N . ASN A 1 267 ? 25.510 -7.678 -40.837 1.00 87.44 267 ASN A N 1
ATOM 2144 C CA . ASN A 1 267 ? 25.529 -8.082 -42.243 1.00 87.44 267 ASN A CA 1
ATOM 2145 C C . ASN A 1 267 ? 26.759 -7.532 -42.965 1.00 87.44 267 ASN A C 1
ATOM 2147 O O . ASN A 1 267 ? 27.476 -8.283 -43.626 1.00 87.44 267 ASN A O 1
ATOM 2151 N N . LYS A 1 268 ? 27.063 -6.240 -42.790 1.00 85.56 268 LYS A N 1
ATOM 2152 C CA . LYS A 1 268 ? 28.241 -5.607 -43.394 1.00 85.56 268 LYS A CA 1
ATOM 2153 C C . LYS A 1 268 ? 29.552 -6.205 -42.880 1.00 85.56 268 LYS A C 1
ATOM 2155 O O . LYS A 1 268 ? 30.477 -6.412 -43.667 1.00 85.56 268 LYS A O 1
ATOM 2160 N N . MET A 1 269 ? 29.633 -6.502 -41.583 1.00 80.75 269 MET A N 1
ATOM 2161 C CA . MET A 1 269 ? 30.813 -7.114 -40.966 1.00 80.75 269 MET A CA 1
ATOM 2162 C C . MET A 1 269 ? 31.016 -8.561 -41.422 1.00 80.75 269 MET A C 1
ATOM 2164 O O . MET A 1 269 ? 32.097 -8.894 -41.906 1.00 80.75 269 MET A O 1
ATOM 2168 N N . TYR A 1 270 ? 29.987 -9.411 -41.337 1.00 83.25 270 TYR A N 1
ATOM 2169 C CA . TYR A 1 270 ? 30.052 -10.801 -41.795 1.00 83.25 270 TYR A CA 1
ATOM 2170 C C . TYR A 1 270 ? 30.359 -10.880 -43.285 1.00 83.25 270 TYR A C 1
ATOM 2172 O O . TYR A 1 270 ? 31.250 -11.627 -43.680 1.00 83.25 270 TYR A O 1
ATOM 2180 N N . TYR A 1 271 ? 29.712 -10.054 -44.110 1.00 86.06 271 TYR A N 1
ATOM 2181 C CA . TYR A 1 271 ? 30.040 -9.959 -45.529 1.00 86.06 271 TYR A CA 1
ATOM 2182 C C . TYR A 1 271 ? 31.511 -9.580 -45.752 1.00 86.06 271 TYR A C 1
ATOM 2184 O O . TYR A 1 271 ? 32.182 -10.182 -46.586 1.00 86.06 271 TYR A O 1
ATOM 2192 N N . GLY A 1 272 ? 32.048 -8.634 -44.974 1.00 84.25 272 GLY A N 1
ATOM 2193 C CA . GLY A 1 272 ? 33.469 -8.285 -44.994 1.00 84.25 272 GLY A CA 1
ATOM 2194 C C . GLY A 1 272 ? 34.383 -9.465 -44.647 1.00 84.25 272 GLY A C 1
ATOM 2195 O O . GLY A 1 272 ? 35.343 -9.723 -45.374 1.00 84.25 272 GLY A O 1
ATOM 2196 N N . HIS A 1 273 ? 34.064 -10.215 -43.589 1.00 81.88 273 HIS A N 1
ATOM 2197 C CA . HIS A 1 273 ? 34.812 -11.410 -43.189 1.00 81.88 273 HIS A CA 1
ATOM 2198 C C . HIS A 1 273 ? 34.760 -12.510 -44.254 1.00 81.88 273 HIS A C 1
ATOM 2200 O O . HIS A 1 273 ? 35.808 -13.024 -44.641 1.00 81.88 273 HIS A O 1
ATOM 2206 N N . PHE A 1 274 ? 33.576 -12.826 -44.787 1.00 85.75 274 PHE A N 1
ATOM 2207 C CA . PHE A 1 274 ? 33.418 -13.822 -45.847 1.00 85.75 274 PHE A CA 1
ATOM 2208 C C . PHE A 1 274 ? 34.106 -13.396 -47.143 1.00 85.75 274 PHE A C 1
ATOM 2210 O O . PHE A 1 274 ? 34.768 -14.212 -47.779 1.00 85.75 274 PHE A O 1
ATOM 2217 N N . LYS A 1 275 ? 34.028 -12.116 -47.522 1.00 88.31 275 LYS A N 1
ATOM 2218 C CA . LYS A 1 275 ? 34.723 -11.589 -48.701 1.00 88.31 275 LYS A CA 1
ATOM 2219 C C . LYS A 1 275 ? 36.240 -11.644 -48.534 1.00 88.31 275 LYS A C 1
ATOM 2221 O O . LYS A 1 275 ? 36.932 -12.018 -49.479 1.00 88.31 275 LYS A O 1
ATOM 2226 N N . LEU A 1 276 ? 36.766 -11.300 -47.355 1.00 84.12 276 LEU A N 1
ATOM 2227 C CA . LEU A 1 276 ? 38.194 -11.420 -47.049 1.00 84.12 276 LEU A CA 1
ATOM 2228 C C . LEU A 1 276 ? 38.639 -12.884 -47.097 1.00 84.12 276 LEU A C 1
ATOM 2230 O O . LEU A 1 276 ? 39.633 -13.193 -47.747 1.00 84.12 276 LEU A O 1
ATOM 2234 N N . TYR A 1 277 ? 37.875 -13.780 -46.473 1.00 85.81 277 TYR A N 1
ATOM 2235 C CA . TYR A 1 277 ? 38.125 -15.218 -46.503 1.00 85.81 277 TYR A CA 1
ATOM 2236 C C . TYR A 1 277 ? 38.139 -15.759 -47.936 1.00 85.81 277 TYR A C 1
ATOM 2238 O O . TYR A 1 277 ? 39.100 -16.402 -48.342 1.00 85.81 277 TYR A O 1
ATOM 2246 N N . LEU A 1 278 ? 37.132 -15.420 -48.744 1.00 87.31 278 LEU A N 1
ATOM 2247 C CA . LEU A 1 278 ? 37.037 -15.835 -50.142 1.00 87.31 278 LEU A CA 1
ATOM 2248 C C . LEU A 1 278 ? 38.176 -15.253 -50.989 1.00 87.31 278 LEU A C 1
ATOM 2250 O O . LEU A 1 278 ? 38.740 -15.950 -51.828 1.00 87.31 278 LEU A O 1
ATOM 2254 N N . THR A 1 279 ? 38.574 -14.005 -50.735 1.00 88.81 279 THR A N 1
ATOM 2255 C CA . THR A 1 279 ? 39.736 -13.382 -51.389 1.00 88.81 279 THR A CA 1
ATOM 2256 C C . THR A 1 279 ? 41.029 -14.111 -51.027 1.00 88.81 279 THR A C 1
ATOM 2258 O O . THR A 1 279 ? 41.841 -14.374 -51.908 1.00 88.81 279 THR A O 1
ATOM 2261 N N . ASN A 1 280 ? 41.221 -14.474 -49.757 1.00 81.75 280 ASN A N 1
ATOM 2262 C CA . ASN A 1 280 ? 42.391 -15.226 -49.305 1.00 81.75 280 ASN A CA 1
ATOM 2263 C C . ASN A 1 280 ? 42.403 -16.647 -49.884 1.00 81.75 280 ASN A C 1
ATOM 2265 O O . ASN A 1 280 ? 43.430 -17.079 -50.392 1.00 81.75 280 ASN A O 1
ATOM 2269 N N . MET A 1 281 ? 41.261 -17.335 -49.911 1.00 79.12 281 MET A N 1
ATOM 2270 C CA . MET A 1 281 ? 41.126 -18.649 -50.549 1.00 79.12 281 MET A CA 1
ATOM 2271 C C . MET A 1 281 ? 41.397 -18.590 -52.055 1.00 79.12 281 MET A C 1
ATOM 2273 O O . MET A 1 281 ? 42.074 -19.462 -52.591 1.00 79.12 281 MET A O 1
ATOM 2277 N N . ASN A 1 282 ? 40.923 -17.553 -52.748 1.00 81.12 282 ASN A N 1
ATOM 2278 C CA . ASN A 1 282 ? 41.217 -17.359 -54.167 1.00 81.12 282 ASN A CA 1
ATOM 2279 C C . ASN A 1 282 ? 42.692 -17.031 -54.410 1.00 81.12 282 ASN A C 1
ATOM 2281 O O . ASN A 1 282 ? 43.263 -17.543 -55.367 1.00 81.12 282 ASN A O 1
ATOM 2285 N N . LYS A 1 283 ? 43.328 -16.240 -53.535 1.00 77.56 283 LYS A N 1
ATOM 2286 C CA . LYS A 1 283 ? 44.780 -16.018 -53.574 1.00 77.56 283 LYS A CA 1
ATOM 2287 C C . LYS A 1 283 ? 45.534 -17.335 -53.419 1.00 77.56 283 LYS A C 1
ATOM 2289 O O . LYS A 1 283 ? 46.358 -17.639 -54.271 1.00 77.56 283 LYS A O 1
ATOM 2294 N N . LEU A 1 284 ? 45.182 -18.153 -52.426 1.00 70.00 284 LEU A N 1
ATOM 2295 C CA . LEU A 1 284 ? 45.771 -19.481 -52.234 1.00 70.00 284 LEU A CA 1
ATOM 2296 C C . LEU A 1 284 ? 45.581 -20.375 -53.468 1.00 70.00 284 LEU A C 1
ATOM 2298 O O . LEU A 1 284 ? 46.544 -20.975 -53.930 1.00 70.00 284 LEU A O 1
ATOM 2302 N N . LYS A 1 285 ? 44.384 -20.396 -54.069 1.00 63.59 285 LYS A N 1
ATOM 2303 C CA . LYS A 1 285 ? 44.130 -21.124 -55.325 1.00 63.59 285 LYS A CA 1
ATOM 2304 C C . LYS A 1 285 ? 44.958 -20.598 -56.501 1.00 63.59 285 LYS A C 1
ATOM 2306 O O . LYS A 1 285 ? 45.441 -21.392 -57.296 1.00 63.59 285 LYS A O 1
ATOM 2311 N N . SER A 1 286 ? 45.150 -19.283 -56.616 1.00 57.88 286 SER A N 1
ATOM 2312 C CA . SER A 1 286 ? 45.990 -18.691 -57.668 1.00 57.88 286 SER A CA 1
ATOM 2313 C C . SER A 1 286 ? 47.487 -18.941 -57.458 1.00 57.88 286 SER A C 1
ATOM 2315 O O . SER A 1 286 ? 48.225 -19.042 -58.430 1.00 57.88 286 SER A O 1
ATOM 2317 N N . THR A 1 287 ? 47.932 -19.099 -56.207 1.00 56.62 287 THR A N 1
ATOM 2318 C CA . THR A 1 287 ? 49.295 -19.538 -55.865 1.00 56.62 287 THR A CA 1
ATOM 2319 C C . THR A 1 287 ? 49.483 -21.044 -56.090 1.00 56.62 287 THR A C 1
ATOM 2321 O O . THR A 1 287 ? 50.607 -21.493 -56.257 1.00 56.62 287 THR A O 1
ATOM 2324 N N . GLN A 1 288 ? 48.396 -21.820 -56.157 1.00 51.25 288 GLN A N 1
ATOM 2325 C CA . GLN A 1 288 ? 48.396 -23.260 -56.446 1.00 51.25 288 GLN A CA 1
ATOM 2326 C C . GLN A 1 288 ? 48.343 -23.615 -57.943 1.00 51.25 288 GLN A C 1
ATOM 2328 O O . GLN A 1 288 ? 48.156 -24.786 -58.276 1.00 51.25 288 GLN A O 1
ATOM 2333 N N . LEU A 1 289 ? 48.533 -22.664 -58.867 1.00 50.81 289 LEU A N 1
ATOM 2334 C CA . LEU A 1 289 ? 48.879 -23.020 -60.248 1.00 50.81 289 LEU A CA 1
ATOM 2335 C C . LEU A 1 289 ? 50.338 -23.493 -60.279 1.00 50.81 289 LEU A C 1
ATOM 2337 O O . LEU A 1 289 ? 51.245 -22.758 -60.656 1.00 50.81 289 LEU A O 1
ATOM 2341 N N . ILE A 1 290 ? 50.533 -24.732 -59.831 1.00 53.19 290 ILE A N 1
ATOM 2342 C CA . ILE A 1 290 ? 51.762 -25.503 -59.985 1.00 53.19 290 ILE A CA 1
ATOM 2343 C C . ILE A 1 290 ? 51.977 -25.666 -61.491 1.00 53.19 290 ILE A C 1
ATOM 2345 O O . ILE A 1 290 ? 51.293 -26.457 -62.144 1.00 53.19 290 ILE A O 1
ATOM 2349 N N . ASP A 1 291 ? 52.898 -24.895 -62.059 1.00 55.12 291 ASP A N 1
ATOM 2350 C CA . ASP A 1 291 ? 53.465 -25.239 -63.359 1.00 55.12 291 ASP A CA 1
ATOM 2351 C C . ASP A 1 291 ? 54.412 -26.438 -63.174 1.00 55.12 291 ASP A C 1
ATOM 2353 O O . ASP A 1 291 ? 54.955 -26.639 -62.086 1.00 55.12 291 ASP A O 1
ATOM 2357 N N . LYS A 1 292 ? 54.631 -27.242 -64.223 1.00 52.94 292 LYS A N 1
ATOM 2358 C CA . LYS A 1 292 ? 55.394 -28.517 -64.211 1.00 52.94 292 LYS A CA 1
ATOM 2359 C C . LYS A 1 292 ? 56.824 -28.434 -63.642 1.00 52.94 292 LYS A C 1
ATOM 2361 O O . LYS A 1 292 ? 57.476 -29.465 -63.509 1.00 52.94 292 LYS A O 1
ATOM 2366 N N . ASN A 1 293 ? 57.298 -27.235 -63.317 1.00 54.47 293 ASN A N 1
ATOM 2367 C CA . ASN A 1 293 ? 58.629 -26.942 -62.803 1.00 54.47 293 ASN A CA 1
ATOM 2368 C C . ASN A 1 293 ? 58.674 -26.652 -61.291 1.00 54.47 293 ASN A C 1
ATOM 2370 O O . ASN A 1 293 ? 59.758 -26.366 -60.785 1.00 54.47 293 ASN A O 1
ATOM 2374 N N . ASP A 1 294 ? 57.550 -26.698 -60.565 1.00 55.62 294 ASP A N 1
ATOM 2375 C CA . ASP A 1 294 ? 57.552 -26.433 -59.121 1.00 55.62 294 ASP A CA 1
ATOM 2376 C C . ASP A 1 294 ? 57.907 -27.708 -58.332 1.00 55.62 294 ASP A C 1
ATOM 2378 O O . ASP A 1 294 ? 57.116 -28.647 -58.207 1.00 55.62 294 ASP A O 1
ATOM 2382 N N . VAL A 1 295 ? 59.151 -27.774 -57.852 1.00 59.56 295 VAL A N 1
ATOM 2383 C CA . VAL A 1 295 ? 59.697 -28.923 -57.116 1.00 59.56 295 VAL A CA 1
ATOM 2384 C C . VAL A 1 295 ? 59.418 -28.749 -55.624 1.00 59.56 295 VAL A C 1
ATOM 2386 O O . VAL A 1 295 ? 59.975 -27.869 -54.967 1.00 59.56 295 VAL A O 1
ATOM 2389 N N . LEU A 1 296 ? 58.591 -29.631 -55.062 1.00 52.25 296 LEU A N 1
ATOM 2390 C CA . LEU A 1 296 ? 58.379 -29.729 -53.617 1.00 52.25 296 LEU A CA 1
ATOM 2391 C C . LEU A 1 296 ? 59.644 -30.287 -52.944 1.00 52.25 296 LEU A C 1
ATOM 2393 O O . LEU A 1 296 ? 60.015 -31.434 -53.181 1.00 52.25 296 LEU A O 1
ATOM 2397 N N . GLY A 1 297 ? 60.289 -29.482 -52.091 1.00 53.78 297 GLY A N 1
ATOM 2398 C CA . GLY A 1 297 ? 61.427 -29.913 -51.265 1.00 53.78 297 GLY A CA 1
ATOM 2399 C C . GLY A 1 297 ? 62.800 -29.343 -51.642 1.00 53.78 297 GLY A C 1
ATOM 2400 O O . GLY A 1 297 ? 63.813 -29.964 -51.326 1.00 53.78 297 GLY A O 1
ATOM 2401 N N . ALA A 1 298 ? 62.876 -28.178 -52.294 1.00 48.56 298 ALA A N 1
ATOM 2402 C CA . ALA A 1 298 ? 64.158 -27.496 -52.469 1.00 48.56 298 ALA A CA 1
ATOM 2403 C C . ALA A 1 298 ? 64.679 -26.961 -51.120 1.00 48.56 298 ALA A C 1
ATOM 2405 O O . ALA A 1 298 ? 64.049 -26.121 -50.481 1.00 48.56 298 ALA A O 1
ATOM 2406 N N . ILE A 1 299 ? 65.839 -27.460 -50.694 1.00 46.31 299 ILE A N 1
ATOM 2407 C CA . ILE A 1 299 ? 66.591 -26.940 -49.548 1.00 46.31 299 ILE A CA 1
ATOM 2408 C C . ILE A 1 299 ? 67.084 -25.539 -49.931 1.00 46.31 299 ILE A C 1
ATOM 2410 O O . ILE A 1 299 ? 67.781 -25.389 -50.936 1.00 46.31 299 ILE A O 1
ATOM 2414 N N . GLU A 1 300 ? 66.712 -24.513 -49.160 1.00 44.41 300 GLU A N 1
ATOM 2415 C CA . GLU A 1 300 ? 67.184 -23.144 -49.380 1.00 44.41 300 GLU A CA 1
ATOM 2416 C C . GLU A 1 300 ? 68.708 -23.075 -49.207 1.00 44.41 300 GLU A C 1
ATOM 2418 O O . GLU A 1 300 ? 69.230 -23.016 -48.096 1.00 44.41 300 GLU A O 1
ATOM 2423 N N . ILE A 1 301 ? 69.440 -23.049 -50.321 1.00 45.41 301 ILE A N 1
ATOM 2424 C CA . ILE A 1 301 ? 70.825 -22.583 -50.332 1.00 45.41 301 ILE A CA 1
ATOM 2425 C C . ILE A 1 301 ? 70.765 -21.087 -50.623 1.00 45.41 301 ILE A C 1
ATOM 2427 O O . ILE A 1 301 ? 70.562 -20.654 -51.758 1.00 45.41 301 ILE A O 1
ATOM 2431 N N . SER A 1 302 ? 70.915 -20.283 -49.573 1.00 49.06 302 SER A N 1
ATOM 2432 C CA . SER A 1 302 ? 71.010 -18.832 -49.680 1.00 49.06 302 SER A CA 1
ATOM 2433 C C . SER A 1 302 ? 72.328 -18.433 -50.360 1.00 49.06 302 SER A C 1
ATOM 2435 O O . SER A 1 302 ? 73.329 -18.169 -49.695 1.00 49.06 302 SER A O 1
ATOM 2437 N N . SER A 1 303 ? 72.349 -18.357 -51.690 1.00 44.12 303 SER A N 1
ATOM 2438 C CA . SER A 1 303 ? 73.405 -17.654 -52.427 1.00 44.12 303 SER A CA 1
ATOM 2439 C C . SER A 1 303 ? 72.832 -16.364 -53.015 1.00 44.12 303 SER A C 1
ATOM 2441 O O . SER A 1 303 ? 72.166 -16.370 -54.051 1.00 44.12 303 SER A O 1
ATOM 2443 N N . GLY A 1 304 ? 73.046 -15.252 -52.310 1.00 49.50 304 GLY A N 1
ATOM 2444 C CA . GLY A 1 304 ? 72.603 -13.919 -52.713 1.00 49.50 304 GLY A CA 1
ATOM 2445 C C . GLY A 1 304 ? 73.444 -13.340 -53.854 1.00 49.50 304 GLY A C 1
ATOM 2446 O O . GLY A 1 304 ? 74.651 -13.170 -53.711 1.00 49.50 304 GLY A O 1
ATOM 2447 N N . GLY A 1 305 ? 72.790 -12.995 -54.967 1.00 49.22 305 GLY A N 1
ATOM 2448 C CA . GLY A 1 305 ? 73.361 -12.238 -56.084 1.00 49.22 305 GLY A CA 1
ATOM 2449 C C . GLY A 1 305 ? 72.618 -10.913 -56.297 1.00 49.22 305 GLY A 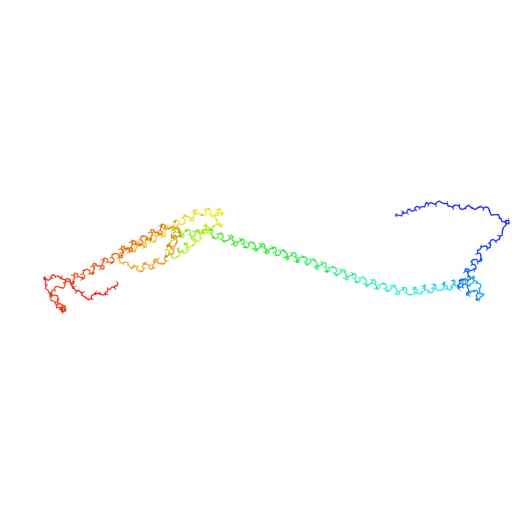C 1
ATOM 2450 O O . GLY A 1 305 ? 71.387 -10.882 -56.317 1.00 49.22 305 GLY A O 1
ATOM 2451 N N . LEU A 1 306 ? 73.373 -9.824 -56.474 1.00 57.28 306 LEU A N 1
ATOM 2452 C CA . LEU A 1 306 ? 72.949 -8.408 -56.470 1.00 57.28 306 LEU A CA 1
ATOM 2453 C C . LEU A 1 306 ? 71.993 -7.954 -57.603 1.00 57.28 306 LEU A C 1
ATOM 2455 O O . LEU A 1 306 ? 71.700 -6.768 -57.699 1.00 57.28 306 LEU A O 1
ATOM 2459 N N . PHE A 1 307 ? 71.451 -8.864 -58.417 1.00 55.41 307 PHE A N 1
ATOM 2460 C CA . PHE A 1 307 ? 70.424 -8.565 -59.435 1.00 55.41 307 PHE A CA 1
ATOM 2461 C C . PHE A 1 307 ? 69.238 -9.547 -59.416 1.00 55.41 307 PHE A C 1
ATOM 2463 O O . PHE A 1 307 ? 68.498 -9.667 -60.390 1.00 55.41 307 PHE A O 1
ATOM 2470 N N . SER A 1 308 ? 69.023 -10.249 -58.301 1.00 47.09 308 SER A N 1
ATOM 2471 C CA . SER A 1 308 ? 67.848 -11.106 -58.129 1.00 47.09 308 SER A CA 1
ATOM 2472 C C . SER A 1 308 ? 66.646 -10.288 -57.646 1.00 47.09 308 SER A C 1
ATOM 2474 O O . SER A 1 308 ? 66.622 -9.786 -56.520 1.00 47.09 308 SER A O 1
ATOM 2476 N N . SER A 1 309 ? 65.639 -10.137 -58.511 1.00 45.00 309 SER A N 1
ATOM 2477 C CA . SER A 1 309 ? 64.329 -9.597 -58.138 1.00 45.00 309 SER A CA 1
ATOM 2478 C C . SER A 1 309 ? 63.707 -10.491 -57.064 1.00 45.00 309 SER A C 1
ATOM 2480 O O . SER A 1 309 ? 63.489 -11.683 -57.289 1.00 45.00 309 SER A O 1
ATOM 2482 N N . LYS A 1 310 ? 63.449 -9.922 -55.880 1.00 42.81 310 LYS A N 1
ATOM 2483 C CA . LYS A 1 310 ? 62.855 -10.623 -54.735 1.00 42.81 310 LYS A CA 1
ATOM 2484 C C . LYS A 1 310 ? 61.480 -11.187 -55.119 1.00 42.81 310 LYS A C 1
ATOM 2486 O O . LYS A 1 310 ? 60.484 -10.468 -55.082 1.00 42.81 310 LYS A O 1
ATOM 2491 N N . LYS A 1 311 ? 61.411 -12.479 -55.452 1.00 47.72 311 LYS A N 1
ATOM 2492 C CA . LYS A 1 311 ? 60.151 -13.233 -55.398 1.00 47.72 311 LYS A CA 1
ATOM 2493 C C . LYS A 1 311 ? 59.721 -13.323 -53.927 1.00 47.72 311 LYS A C 1
ATOM 2495 O O . LYS A 1 311 ? 60.581 -13.568 -53.079 1.00 47.72 311 LYS A O 1
ATOM 2500 N N . PRO A 1 312 ? 58.440 -13.090 -53.593 1.00 42.72 312 PRO A N 1
ATOM 2501 C CA . PRO A 1 312 ? 57.986 -13.246 -52.220 1.00 42.72 312 PRO A CA 1
ATOM 2502 C C . PRO A 1 312 ? 58.129 -14.721 -51.805 1.00 42.72 312 PRO A C 1
ATOM 2504 O O . PRO A 1 312 ? 57.804 -15.599 -52.607 1.00 42.72 312 PRO A O 1
ATOM 2507 N N . PRO A 1 313 ? 58.617 -15.002 -50.586 1.00 46.38 313 PRO A N 1
ATOM 2508 C CA . PRO A 1 313 ? 58.792 -16.366 -50.110 1.00 46.38 313 PRO A CA 1
ATOM 2509 C C . PRO A 1 313 ? 57.429 -17.060 -50.008 1.00 46.38 313 PRO A C 1
ATOM 2511 O O . PRO A 1 313 ? 56.511 -16.580 -49.340 1.00 46.38 313 PRO A O 1
ATOM 2514 N N . THR A 1 314 ? 57.299 -18.200 -50.681 1.00 51.88 314 THR A N 1
ATOM 2515 C CA . THR A 1 314 ? 56.184 -19.141 -50.552 1.00 51.88 314 THR A CA 1
ATOM 2516 C C . THR A 1 314 ? 56.292 -19.857 -49.208 1.00 51.88 314 THR A C 1
ATOM 2518 O O . THR A 1 314 ? 56.782 -20.979 -49.117 1.00 51.88 314 THR A O 1
ATOM 2521 N N . HIS A 1 315 ? 55.853 -19.193 -48.139 1.00 44.69 315 HIS A N 1
ATOM 2522 C CA . HIS A 1 315 ? 55.747 -19.808 -46.818 1.00 44.69 315 HIS A CA 1
ATOM 2523 C C . HIS A 1 315 ? 54.491 -20.698 -46.781 1.00 44.69 315 HIS A C 1
ATOM 2525 O O . HIS A 1 315 ? 53.401 -20.271 -46.410 1.00 44.69 315 HIS A O 1
ATOM 2531 N N . LEU A 1 316 ? 54.640 -21.947 -47.227 1.00 49.44 316 LEU A N 1
ATOM 2532 C CA . LEU A 1 316 ? 53.603 -22.991 -47.211 1.00 49.44 316 LEU A CA 1
ATOM 2533 C C . LEU A 1 316 ? 53.327 -23.565 -45.803 1.00 49.44 316 LEU A C 1
ATOM 2535 O O . LEU A 1 316 ? 52.514 -24.475 -45.673 1.00 49.44 316 LEU A O 1
ATOM 2539 N N . SER A 1 317 ? 53.969 -23.056 -44.745 1.00 42.03 317 SER A N 1
ATOM 2540 C CA . SER A 1 317 ? 53.874 -23.609 -43.383 1.00 42.03 317 SER A CA 1
ATOM 2541 C C . SER A 1 317 ? 52.955 -22.854 -42.412 1.00 42.03 317 SER A C 1
ATOM 2543 O O . SER A 1 317 ? 52.639 -23.404 -41.363 1.00 42.03 317 SER A O 1
ATOM 2545 N N . ASP A 1 318 ? 52.428 -21.672 -42.750 1.00 44.06 318 ASP A N 1
ATOM 2546 C CA . ASP A 1 318 ? 51.508 -20.9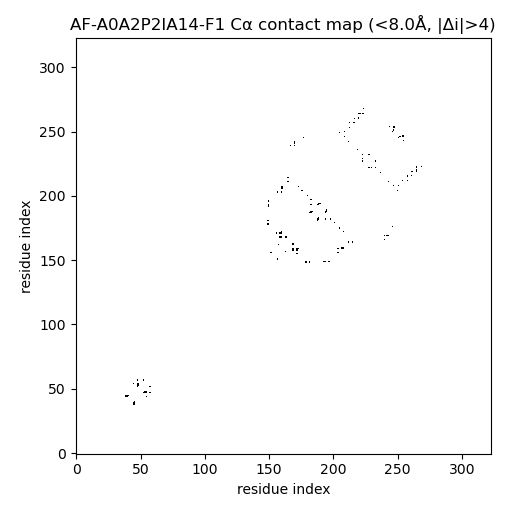19 -41.867 1.00 44.06 318 ASP A CA 1
ATOM 2547 C C . ASP A 1 318 ? 50.022 -21.134 -42.210 1.00 44.06 318 ASP A C 1
ATOM 2549 O O . ASP A 1 318 ? 49.198 -20.220 -42.195 1.00 44.06 318 ASP A O 1
ATOM 2553 N N . VAL A 1 319 ? 49.649 -22.374 -42.528 1.00 46.75 319 VAL A N 1
ATOM 2554 C CA . VAL A 1 319 ? 48.283 -22.722 -42.963 1.00 46.75 319 VAL A CA 1
ATOM 2555 C C . VAL A 1 319 ? 47.266 -22.750 -41.800 1.00 46.75 319 VAL A C 1
ATOM 2557 O O . VAL A 1 319 ? 46.069 -22.818 -42.059 1.00 46.75 319 VAL A O 1
ATOM 2560 N N . PHE A 1 320 ? 47.674 -22.614 -40.525 1.00 38.94 320 PHE A N 1
ATOM 2561 C CA . PHE A 1 320 ? 46.741 -22.769 -39.387 1.00 38.94 320 PHE A CA 1
ATOM 2562 C C . PHE A 1 320 ? 46.862 -21.804 -38.191 1.00 38.94 320 PHE A C 1
ATOM 2564 O O . PHE A 1 320 ? 46.201 -22.034 -37.182 1.00 38.94 320 PHE A O 1
ATOM 2571 N N . ASN A 1 321 ? 47.592 -20.688 -38.266 1.00 37.41 321 ASN A N 1
ATOM 2572 C CA . ASN A 1 321 ? 47.584 -19.714 -37.161 1.00 37.41 321 ASN A CA 1
ATOM 2573 C C . ASN A 1 321 ? 46.495 -18.645 -37.334 1.00 37.41 321 ASN A C 1
ATOM 2575 O O . ASN A 1 321 ? 46.740 -17.526 -37.779 1.00 37.41 321 ASN A O 1
ATOM 2579 N N . ILE A 1 322 ? 45.272 -19.006 -36.940 1.00 38.09 322 ILE A N 1
ATOM 2580 C CA . ILE A 1 322 ? 44.206 -18.053 -36.618 1.00 38.09 322 ILE A CA 1
ATOM 2581 C C . ILE A 1 322 ? 44.336 -17.722 -35.126 1.00 38.09 322 ILE A C 1
ATOM 2583 O O . ILE A 1 322 ? 44.139 -18.600 -34.285 1.00 38.09 322 ILE A O 1
ATOM 2587 N N . ARG A 1 323 ? 44.644 -16.465 -34.795 1.00 30.02 323 ARG A N 1
ATOM 2588 C CA . ARG A 1 323 ? 44.434 -15.895 -33.458 1.00 30.02 323 ARG A CA 1
ATOM 2589 C C . ARG A 1 323 ? 43.679 -14.581 -33.560 1.00 30.02 323 ARG A C 1
ATOM 2591 O O . ARG A 1 323 ? 43.977 -13.812 -34.503 1.00 30.02 323 ARG A O 1
#

InterPro domains:
  IPR007258 Vps52 [PTHR14190] (20-321)
  IPR048319 Vps52, coiled-coil domain [PF04129] (76-247)
  IPR048361 Vps52, C-terminal [PF20655] (264-322)

Radius of gyration: 70.72 Å; Cα contacts (8 Å, |Δi|>4): 84; chains: 1; bounding box: 180×55×160 Å

Nearest PDB structures (foldseek):
  5nnv-assembly4_D  TM=2.634E-01  e=6.391E+00  Bacillus subtilis subsp. subtilis str. 168

Secondary structure (DSSP, 8-state):
----------------------SS-----TTHHHHHHHHHH-HHHHHHHHTT--HHHHHHHHHHHHHHHHHHHHHHHHHHHHHHHHHHHHHHHHHHHHHHHHHHHHHHHHHHHHHHHHHHHHHHHHHHHHHHHHHHHHHHHHHHHHHHHH---HHHHHHHHHS--SHHHHHHHHHHHHHHHHHHSHHHHT-HHHHHHHHHHHHHHHHHHHHHHHHHHHHHHHHTSTT--HHHHHHHHHTTHHHHHHHHHH-HHHHHHHHHHHHHHHHHHHHHHHHHHHHHHHHHHHHT---TT--TT--------TT---PPP--TT-SS---